Protein AF-A0A428NJL2-F1 (afdb_monomer)

Structure (mmCIF, N/CA/C/O backbone):
data_AF-A0A428NJL2-F1
#
_entry.id   AF-A0A428NJL2-F1
#
loop_
_atom_site.group_PDB
_atom_site.id
_atom_site.type_symbol
_atom_site.label_atom_id
_atom_site.label_alt_id
_atom_site.label_comp_id
_atom_site.label_asym_id
_atom_site.label_entity_id
_atom_site.label_seq_id
_atom_site.pdbx_PDB_ins_code
_atom_site.Cartn_x
_atom_site.Cartn_y
_atom_site.Cartn_z
_atom_site.occupancy
_atom_site.B_iso_or_equiv
_atom_site.auth_seq_id
_atom_site.auth_comp_id
_atom_site.auth_asym_id
_atom_site.auth_atom_id
_atom_site.pdbx_PDB_model_num
ATOM 1 N N . MET A 1 1 ? 17.574 -10.841 7.350 1.00 35.53 1 MET A N 1
ATOM 2 C CA . MET A 1 1 ? 17.319 -9.600 6.584 1.00 35.53 1 MET A CA 1
ATOM 3 C C . MET A 1 1 ? 18.581 -9.059 5.902 1.00 35.53 1 MET A C 1
ATOM 5 O O . MET A 1 1 ? 18.508 -8.796 4.718 1.00 35.53 1 MET A O 1
ATOM 9 N N . ILE A 1 2 ? 19.752 -9.018 6.557 1.00 31.28 2 ILE A N 1
ATOM 10 C CA . ILE A 1 2 ? 21.028 -8.518 5.976 1.00 31.28 2 ILE A CA 1
ATOM 11 C C . ILE A 1 2 ? 21.528 -9.325 4.750 1.00 31.28 2 ILE A C 1
ATOM 13 O O . ILE A 1 2 ? 22.137 -8.767 3.842 1.00 31.28 2 ILE A O 1
ATOM 17 N N . ILE A 1 3 ? 21.228 -10.628 4.670 1.00 36.00 3 ILE A N 1
ATOM 18 C CA . ILE A 1 3 ? 21.695 -11.510 3.578 1.00 36.00 3 ILE A CA 1
ATOM 19 C C . ILE A 1 3 ? 20.997 -11.204 2.241 1.00 36.00 3 ILE A C 1
ATOM 21 O O . ILE A 1 3 ? 21.637 -11.264 1.193 1.00 36.00 3 ILE A O 1
ATOM 25 N N . LEU A 1 4 ? 19.725 -10.787 2.281 1.00 35.62 4 LEU A N 1
ATOM 26 C CA . LEU A 1 4 ? 18.979 -10.323 1.105 1.00 35.62 4 LEU A CA 1
ATOM 27 C C . LEU A 1 4 ? 19.543 -9.013 0.536 1.00 35.62 4 LEU A C 1
ATOM 29 O O . LEU A 1 4 ? 19.168 -8.641 -0.563 1.00 35.62 4 LEU A O 1
ATOM 33 N N . CYS A 1 5 ? 20.452 -8.336 1.241 1.00 45.34 5 CYS A N 1
ATOM 34 C CA . CYS A 1 5 ? 20.877 -6.979 0.916 1.00 45.34 5 CYS A CA 1
ATOM 35 C C . CYS A 1 5 ? 22.281 -6.870 0.299 1.00 45.34 5 CYS A C 1
ATOM 37 O O . CYS A 1 5 ? 22.762 -5.763 0.062 1.00 45.34 5 CYS A O 1
ATOM 39 N N . SER A 1 6 ? 22.972 -7.986 0.039 1.00 45.91 6 SER A N 1
ATOM 40 C CA . SER A 1 6 ? 24.264 -7.925 -0.656 1.00 45.91 6 SER A CA 1
ATOM 41 C C . SER A 1 6 ? 24.047 -7.906 -2.178 1.00 45.91 6 SER A C 1
ATOM 43 O O . SER A 1 6 ? 23.323 -8.763 -2.689 1.00 45.91 6 SER A O 1
ATOM 45 N N . PRO A 1 7 ? 24.682 -6.992 -2.942 1.00 49.91 7 PRO A N 1
ATOM 46 C CA . PRO A 1 7 ? 24.566 -6.940 -4.402 1.00 49.91 7 PRO A CA 1
ATOM 47 C C . PRO A 1 7 ? 24.741 -8.289 -5.130 1.00 49.91 7 PRO A C 1
ATOM 49 O O . PRO A 1 7 ? 23.983 -8.545 -6.065 1.00 49.91 7 PRO A O 1
ATOM 52 N N . PRO A 1 8 ? 25.666 -9.195 -4.737 1.00 50.03 8 PRO A N 1
ATOM 53 C CA . PRO A 1 8 ? 25.767 -10.512 -5.371 1.00 50.03 8 PRO A CA 1
ATOM 54 C C . PRO A 1 8 ? 24.600 -11.451 -5.031 1.00 50.03 8 PRO A C 1
ATOM 56 O O . PRO A 1 8 ? 24.188 -12.225 -5.896 1.00 50.03 8 PRO A O 1
ATOM 59 N N . VAL A 1 9 ? 24.039 -11.386 -3.819 1.00 52.91 9 VAL A N 1
ATOM 60 C CA . VAL A 1 9 ? 22.852 -12.176 -3.445 1.00 52.91 9 VAL A CA 1
ATOM 61 C C . VAL A 1 9 ? 21.606 -11.611 -4.118 1.00 52.91 9 VAL A C 1
ATOM 63 O O . VAL A 1 9 ? 20.852 -12.378 -4.708 1.00 52.91 9 VAL A O 1
ATOM 66 N N . LEU A 1 10 ? 21.446 -10.285 -4.143 1.00 52.47 10 LEU A N 1
ATOM 67 C CA . LEU A 1 10 ? 20.380 -9.598 -4.872 1.00 52.47 10 LEU A CA 1
ATOM 68 C C . LEU A 1 10 ? 20.432 -9.960 -6.359 1.00 52.47 10 LEU A C 1
ATOM 70 O O . LEU A 1 10 ? 19.423 -10.349 -6.935 1.00 52.47 10 LEU A O 1
ATOM 74 N N . ARG A 1 11 ? 21.621 -9.946 -6.974 1.00 54.16 11 ARG A N 1
ATOM 75 C CA . ARG A 1 11 ? 21.823 -10.365 -8.367 1.00 54.16 11 ARG A CA 1
ATOM 76 C C . ARG A 1 11 ? 21.457 -11.832 -8.590 1.00 54.16 11 ARG A C 1
ATOM 78 O O . ARG A 1 11 ? 20.914 -12.150 -9.640 1.00 54.16 11 ARG A O 1
ATOM 85 N N . ARG A 1 12 ? 21.752 -12.730 -7.646 1.00 59.25 12 ARG A N 1
ATOM 86 C CA . ARG A 1 12 ? 21.392 -14.154 -7.765 1.00 59.25 12 ARG A CA 1
ATOM 87 C C . ARG A 1 12 ? 19.890 -14.382 -7.612 1.00 59.25 12 ARG A C 1
ATOM 89 O O . ARG A 1 12 ? 19.314 -15.061 -8.449 1.00 59.25 12 ARG A O 1
ATOM 96 N N . ILE A 1 13 ? 19.268 -13.781 -6.599 1.00 56.84 13 ILE A N 1
ATOM 97 C CA . ILE A 1 13 ? 17.830 -13.914 -6.314 1.00 56.84 13 ILE A CA 1
ATOM 98 C C . ILE A 1 13 ? 16.996 -13.265 -7.414 1.00 56.84 13 ILE A C 1
ATOM 100 O O . ILE A 1 13 ? 15.984 -13.807 -7.835 1.00 56.84 13 ILE A O 1
ATOM 104 N N . THR A 1 14 ? 17.448 -12.120 -7.914 1.00 52.47 14 THR A N 1
ATOM 105 C CA . THR A 1 14 ? 16.764 -11.399 -8.985 1.00 52.47 14 THR A CA 1
ATOM 106 C C . THR A 1 14 ? 17.244 -11.827 -10.379 1.00 52.47 14 THR A C 1
ATOM 108 O O . THR A 1 14 ? 16.883 -11.212 -11.370 1.00 52.47 14 THR A O 1
ATOM 111 N N . CYS A 1 15 ? 18.094 -12.851 -10.517 1.00 54.00 15 CYS A N 1
ATOM 112 C CA . CYS A 1 15 ? 18.654 -13.271 -11.814 1.00 54.00 15 CYS A CA 1
ATOM 113 C C . CYS A 1 15 ? 19.280 -12.119 -12.641 1.00 54.00 15 CYS A C 1
ATOM 115 O O . CYS A 1 15 ? 19.225 -12.107 -13.869 1.00 54.00 15 CYS A O 1
ATOM 117 N N . GLY A 1 16 ? 19.874 -11.121 -11.983 1.00 51.75 16 GLY A N 1
ATOM 118 C CA . GLY A 1 16 ? 20.458 -9.941 -12.625 1.00 51.75 16 GLY A CA 1
ATOM 119 C C . GLY A 1 16 ? 19.526 -8.735 -12.776 1.00 51.75 16 GLY A C 1
ATOM 120 O O . GLY A 1 16 ? 19.959 -7.726 -13.338 1.00 51.75 16 GLY A O 1
ATOM 121 N N . LEU A 1 17 ? 18.288 -8.793 -12.266 1.00 52.50 17 LEU A N 1
ATOM 122 C CA . LEU A 1 17 ? 17.320 -7.682 -12.274 1.00 52.50 17 LEU A CA 1
ATOM 123 C C . LEU A 1 17 ? 17.828 -6.460 -11.502 1.00 52.50 17 LEU A C 1
ATOM 125 O O . LEU A 1 17 ? 17.738 -5.345 -11.994 1.00 52.50 17 LEU A O 1
ATOM 129 N N . MET A 1 18 ? 18.388 -6.655 -10.311 1.00 48.00 18 MET A N 1
ATOM 130 C CA . MET A 1 18 ? 18.906 -5.579 -9.467 1.00 48.00 18 MET A CA 1
ATOM 131 C C . MET A 1 18 ? 20.399 -5.822 -9.258 1.00 48.00 18 MET A C 1
ATOM 133 O O . MET A 1 18 ? 20.798 -6.723 -8.523 1.00 48.00 18 MET A O 1
ATOM 137 N N . GLY A 1 19 ? 21.231 -5.067 -9.980 1.00 44.84 19 GLY A N 1
ATOM 138 C CA . GLY A 1 19 ? 22.689 -5.239 -9.971 1.00 44.84 19 GLY A CA 1
ATOM 139 C C . GLY A 1 19 ? 23.309 -5.403 -11.358 1.00 44.84 19 GLY A C 1
ATOM 140 O O . GLY A 1 19 ? 24.139 -6.291 -11.567 1.00 44.84 19 GLY A O 1
ATOM 141 N N . THR A 1 20 ? 22.937 -4.550 -12.318 1.00 47.59 20 THR A N 1
ATOM 142 C CA . THR A 1 20 ? 23.744 -4.367 -13.529 1.00 47.59 20 THR A CA 1
ATOM 143 C C . THR A 1 20 ? 25.137 -3.906 -13.111 1.00 47.59 20 THR A C 1
ATOM 145 O O . THR A 1 20 ? 25.310 -2.897 -12.424 1.00 47.59 20 THR A O 1
ATOM 148 N N . THR A 1 21 ? 26.151 -4.653 -13.543 1.00 44.62 21 THR A N 1
ATOM 149 C CA . THR A 1 21 ? 27.568 -4.434 -13.223 1.00 44.62 21 THR A CA 1
ATOM 150 C C . THR A 1 21 ? 28.080 -3.047 -13.605 1.00 44.62 21 THR A C 1
ATOM 152 O O . THR A 1 21 ? 29.130 -2.665 -13.116 1.00 44.62 21 THR A O 1
ATOM 155 N N . ASN A 1 22 ? 27.355 -2.276 -14.420 1.00 42.25 22 ASN A N 1
ATOM 156 C CA . ASN A 1 22 ? 27.735 -0.913 -14.796 1.00 42.25 22 ASN A CA 1
ATOM 157 C C . ASN A 1 22 ? 27.235 0.160 -13.808 1.00 42.25 22 ASN A C 1
ATOM 159 O O . ASN A 1 22 ? 27.945 1.137 -13.606 1.00 42.25 22 ASN A O 1
ATOM 163 N N . MET A 1 23 ? 26.093 -0.031 -13.129 1.00 39.31 23 MET A N 1
ATOM 164 C CA . MET A 1 23 ? 25.623 0.901 -12.085 1.00 39.31 23 MET A CA 1
ATOM 165 C C . MET A 1 23 ? 26.399 0.713 -10.775 1.00 39.31 23 MET A C 1
ATOM 167 O O . MET A 1 23 ? 26.876 1.677 -10.182 1.00 39.31 23 MET A O 1
ATOM 171 N N . ALA A 1 24 ? 26.630 -0.540 -10.365 1.00 43.62 24 ALA A N 1
ATOM 172 C CA . ALA A 1 24 ? 27.405 -0.843 -9.158 1.00 43.62 24 ALA A CA 1
ATOM 173 C C . ALA A 1 24 ? 28.888 -0.434 -9.268 1.00 43.62 24 ALA A C 1
ATOM 175 O O . ALA A 1 24 ? 29.533 -0.181 -8.254 1.00 43.62 24 ALA A O 1
ATOM 176 N N . LYS A 1 25 ? 29.428 -0.371 -10.494 1.00 42.12 25 LYS A N 1
ATOM 177 C CA . LYS A 1 25 ? 30.846 -0.091 -10.766 1.00 42.12 25 LYS A CA 1
ATOM 178 C C . LYS A 1 25 ? 31.144 1.394 -11.006 1.00 42.12 25 LYS A C 1
ATOM 180 O O . LYS A 1 25 ? 32.308 1.764 -10.934 1.00 42.12 25 LYS A O 1
ATOM 185 N N . LYS A 1 26 ? 30.130 2.233 -11.271 1.00 43.94 26 LYS A N 1
ATOM 186 C CA . LYS A 1 26 ? 30.307 3.664 -11.585 1.00 43.94 26 LYS A CA 1
ATOM 187 C C . LYS A 1 26 ? 29.845 4.613 -10.468 1.00 43.94 26 LYS A C 1
ATOM 189 O O . LYS A 1 26 ? 30.408 5.692 -10.359 1.00 43.94 26 LYS A O 1
ATOM 194 N N . GLU A 1 27 ? 28.885 4.216 -9.622 1.00 46.88 27 GLU A N 1
ATOM 195 C CA . GLU A 1 27 ? 28.290 5.120 -8.608 1.00 46.88 27 GLU A CA 1
ATOM 196 C C . GLU A 1 27 ? 28.132 4.507 -7.200 1.00 46.88 27 GLU A C 1
ATOM 198 O O . GLU A 1 27 ? 27.563 5.130 -6.305 1.00 46.88 27 GLU A O 1
ATOM 203 N N . GLY A 1 28 ? 28.680 3.307 -6.969 1.00 49.16 28 GLY A N 1
ATOM 204 C CA . GLY A 1 28 ? 28.624 2.622 -5.675 1.00 49.16 28 GLY A CA 1
ATOM 205 C C . GLY A 1 28 ? 27.226 2.084 -5.349 1.00 49.16 28 GLY A C 1
ATOM 206 O O . GLY A 1 28 ? 26.202 2.622 -5.759 1.00 49.16 28 GLY A O 1
ATOM 207 N N . GLY A 1 29 ? 27.147 0.995 -4.581 1.00 54.50 29 GLY A N 1
ATOM 208 C CA . GLY A 1 29 ? 25.866 0.373 -4.199 1.00 54.50 29 GLY A CA 1
ATOM 209 C C . GLY A 1 29 ? 24.868 1.313 -3.500 1.00 54.50 29 GLY A C 1
ATOM 210 O O . GLY A 1 29 ? 23.701 0.957 -3.368 1.00 54.50 29 GLY A O 1
ATOM 211 N N . TRP A 1 30 ? 25.303 2.510 -3.096 1.00 60.00 30 TRP A N 1
ATOM 212 C CA . TRP A 1 30 ? 24.517 3.573 -2.473 1.00 60.00 30 TRP A CA 1
ATOM 213 C C . TRP A 1 30 ? 23.231 3.930 -3.228 1.00 60.00 30 TRP A C 1
ATOM 215 O O . TRP A 1 30 ? 22.179 4.000 -2.603 1.00 60.00 30 TRP A O 1
ATOM 225 N N . LYS A 1 31 ? 23.260 4.074 -4.562 1.00 60.12 31 LYS A N 1
ATOM 226 C CA . LYS A 1 31 ? 22.040 4.406 -5.327 1.00 60.12 31 LYS A CA 1
ATOM 227 C C . LYS A 1 31 ? 20.960 3.323 -5.243 1.00 60.12 31 LYS A C 1
ATOM 229 O O . LYS A 1 31 ? 19.780 3.645 -5.170 1.00 60.12 31 LYS A O 1
ATOM 234 N N . ILE A 1 32 ? 21.356 2.048 -5.183 1.00 62.88 32 ILE A N 1
ATOM 235 C CA . ILE A 1 32 ? 20.411 0.933 -5.005 1.00 62.88 32 ILE A CA 1
ATOM 236 C C . ILE A 1 32 ? 19.792 0.989 -3.605 1.00 62.88 32 ILE A C 1
ATOM 238 O O . ILE A 1 32 ? 18.605 0.729 -3.456 1.00 62.88 32 ILE A O 1
ATOM 242 N N . TRP A 1 33 ? 20.575 1.342 -2.584 1.00 65.31 33 TRP A N 1
ATOM 243 C CA . TRP A 1 33 ? 20.080 1.481 -1.215 1.00 65.31 33 TRP A CA 1
ATOM 244 C C . TRP A 1 33 ? 19.111 2.656 -1.064 1.00 65.31 33 TRP A C 1
ATOM 246 O O . TRP A 1 33 ? 18.012 2.477 -0.541 1.00 65.31 33 TRP A O 1
ATOM 256 N N . VAL A 1 34 ? 19.481 3.836 -1.565 1.00 69.31 34 VAL A N 1
ATOM 257 C CA . VAL A 1 34 ? 18.642 5.041 -1.477 1.00 69.31 34 VAL A CA 1
ATOM 258 C C . VAL A 1 34 ? 17.337 4.871 -2.259 1.00 69.31 34 VAL A C 1
ATOM 260 O O . VAL A 1 34 ? 16.288 5.241 -1.741 1.00 69.31 34 VAL A O 1
ATOM 263 N N . GLY A 1 35 ? 17.374 4.230 -3.434 1.00 73.81 35 GLY A N 1
ATOM 264 C CA . GLY A 1 35 ? 16.228 4.139 -4.349 1.00 73.81 35 GLY A CA 1
ATOM 265 C C . GLY A 1 35 ? 15.004 3.362 -3.845 1.00 73.81 35 GLY A C 1
ATOM 266 O O . GLY A 1 35 ? 13.939 3.477 -4.442 1.00 73.81 35 GLY A O 1
ATOM 267 N N . TRP A 1 36 ? 15.108 2.584 -2.761 1.00 80.38 36 TRP A N 1
ATOM 268 C CA . TRP A 1 36 ? 13.933 1.942 -2.142 1.00 80.38 36 TRP A CA 1
ATOM 269 C C . TRP A 1 36 ? 13.869 2.103 -0.621 1.00 80.38 36 TRP A C 1
ATOM 271 O O . TRP A 1 36 ? 12.768 2.190 -0.078 1.00 80.38 36 TRP A O 1
ATOM 281 N N . MET A 1 37 ? 15.005 2.186 0.089 1.00 85.38 37 MET A N 1
ATOM 282 C CA . MET A 1 37 ? 14.977 2.333 1.550 1.00 85.38 37 MET A CA 1
ATOM 283 C C . MET A 1 37 ? 14.481 3.703 1.988 1.00 85.38 37 MET A C 1
ATOM 285 O O . MET A 1 37 ? 13.756 3.791 2.976 1.00 85.38 37 MET A O 1
ATOM 289 N N . PHE A 1 38 ? 14.877 4.768 1.288 1.00 85.31 38 PHE A N 1
ATOM 290 C CA . PHE A 1 38 ? 14.447 6.111 1.654 1.00 85.31 38 PHE A CA 1
ATOM 291 C C . PHE A 1 38 ? 12.942 6.306 1.392 1.00 85.31 38 PHE A C 1
ATOM 293 O O . PHE A 1 38 ? 12.237 6.664 2.337 1.00 85.31 38 PHE A O 1
ATOM 300 N N . PRO A 1 39 ? 12.396 5.949 0.210 1.00 85.38 39 PRO A N 1
ATOM 301 C CA . PRO A 1 39 ? 10.950 5.935 -0.013 1.00 85.38 39 PRO A CA 1
ATOM 302 C C . PRO A 1 39 ? 10.182 5.092 1.012 1.00 85.38 39 PRO A C 1
ATOM 304 O O . PRO A 1 39 ? 9.131 5.524 1.486 1.00 85.38 39 PRO A O 1
ATOM 307 N N . LEU A 1 40 ? 10.708 3.916 1.381 1.00 89.00 40 LEU A N 1
ATOM 308 C CA . LEU A 1 40 ? 10.142 3.049 2.418 1.00 89.00 40 LEU A CA 1
ATOM 309 C C . LEU A 1 40 ? 10.113 3.740 3.788 1.00 89.00 40 LEU A C 1
ATOM 311 O O . LEU A 1 40 ? 9.092 3.714 4.472 1.00 89.00 40 LEU A O 1
ATOM 315 N N . PHE A 1 41 ? 11.225 4.358 4.187 1.00 91.00 41 PHE A N 1
ATOM 316 C CA . PHE A 1 41 ? 11.340 5.069 5.457 1.00 91.00 41 PHE A CA 1
ATOM 317 C C . PHE A 1 41 ? 10.343 6.228 5.548 1.00 91.00 41 PHE A C 1
ATOM 319 O O . PHE A 1 41 ? 9.662 6.362 6.563 1.00 91.00 41 PHE A O 1
ATOM 326 N N . VAL A 1 42 ? 10.209 7.016 4.478 1.00 91.69 42 VAL A N 1
ATOM 327 C CA . VAL A 1 42 ? 9.245 8.122 4.400 1.00 91.69 42 VAL A CA 1
ATOM 328 C C . VAL A 1 42 ? 7.814 7.605 4.609 1.00 91.69 42 VAL A C 1
ATOM 330 O O . VAL A 1 42 ? 7.089 8.142 5.440 1.00 91.69 42 VAL A O 1
ATOM 333 N N . GLU A 1 43 ? 7.407 6.514 3.957 1.00 91.44 43 GLU A N 1
ATOM 334 C CA . GLU A 1 43 ? 6.058 5.947 4.151 1.00 91.44 43 GLU A CA 1
ATOM 335 C C . GLU A 1 43 ? 5.822 5.437 5.578 1.00 91.44 43 GLU A C 1
ATOM 337 O O . GLU A 1 43 ? 4.769 5.677 6.174 1.00 91.44 43 GLU A O 1
ATOM 342 N N . LEU A 1 44 ? 6.812 4.751 6.158 1.00 91.88 44 LEU A N 1
ATOM 343 C CA . LEU A 1 44 ? 6.736 4.292 7.545 1.00 91.88 44 LEU A CA 1
ATOM 344 C C . LEU A 1 44 ? 6.612 5.474 8.512 1.00 91.88 44 LEU A C 1
ATOM 346 O O . LEU A 1 44 ? 5.823 5.404 9.454 1.00 91.88 44 LEU A O 1
ATOM 350 N N . LEU A 1 45 ? 7.330 6.569 8.257 1.00 94.00 45 LEU A N 1
ATOM 351 C CA . LEU A 1 45 ? 7.253 7.785 9.058 1.00 94.00 45 LEU A CA 1
ATOM 352 C C . LEU A 1 45 ? 5.873 8.449 8.952 1.00 94.00 45 LEU A C 1
ATOM 354 O O . LEU A 1 45 ? 5.300 8.816 9.976 1.00 94.00 45 LEU A O 1
ATOM 358 N N . GLY A 1 46 ? 5.286 8.512 7.754 1.00 92.94 46 GLY A N 1
ATOM 359 C CA . GLY A 1 46 ? 3.910 8.983 7.566 1.00 92.94 46 GLY A CA 1
ATOM 360 C C . GLY A 1 46 ? 2.881 8.134 8.327 1.00 92.94 46 GLY A C 1
ATOM 361 O O . GLY A 1 46 ? 1.942 8.669 8.920 1.00 92.94 46 GLY A O 1
ATOM 362 N N . ASN A 1 47 ? 3.071 6.810 8.381 1.00 92.44 47 ASN A N 1
ATOM 363 C CA . ASN A 1 47 ? 2.241 5.917 9.200 1.00 92.44 47 ASN A CA 1
ATOM 364 C C . ASN A 1 47 ? 2.421 6.177 10.702 1.00 92.44 47 ASN A C 1
ATOM 366 O O . ASN A 1 47 ? 1.431 6.208 11.431 1.00 92.44 47 ASN A O 1
ATOM 370 N N . ILE A 1 48 ? 3.656 6.388 11.166 1.00 94.31 48 ILE A N 1
ATOM 371 C CA . ILE A 1 48 ? 3.959 6.709 12.569 1.00 94.31 48 ILE A CA 1
ATOM 372 C C . ILE A 1 48 ? 3.291 8.021 12.982 1.00 94.31 48 ILE A C 1
ATOM 374 O O . ILE A 1 48 ? 2.648 8.062 14.028 1.00 94.31 48 ILE A O 1
ATOM 378 N N . ILE A 1 49 ? 3.393 9.068 12.160 1.00 95.19 49 ILE A N 1
ATOM 379 C CA . ILE A 1 49 ? 2.795 10.377 12.452 1.00 95.19 49 ILE A CA 1
ATOM 380 C C . ILE A 1 49 ? 1.273 10.267 12.531 1.00 95.19 49 ILE A C 1
ATOM 382 O O . ILE A 1 49 ? 0.688 10.720 13.510 1.00 95.19 49 ILE A O 1
ATOM 386 N N . ASN A 1 50 ? 0.626 9.599 11.571 1.00 94.12 50 ASN A N 1
ATOM 387 C CA . ASN A 1 50 ? -0.825 9.401 11.634 1.00 94.12 50 ASN A CA 1
ATOM 388 C C . ASN A 1 50 ? -1.253 8.576 12.845 1.00 94.12 50 ASN A C 1
ATOM 390 O O . ASN A 1 50 ? -2.244 8.902 13.490 1.00 94.12 50 ASN A O 1
ATOM 394 N N . THR A 1 51 ? -0.473 7.555 13.198 1.00 92.88 51 THR A N 1
ATOM 395 C CA . THR A 1 51 ? -0.708 6.781 14.420 1.00 92.88 51 THR A CA 1
ATOM 396 C C . THR A 1 51 ? -0.636 7.676 15.653 1.00 92.88 51 THR A C 1
ATOM 398 O O . THR A 1 51 ? -1.522 7.611 16.499 1.00 92.88 51 THR A O 1
ATOM 401 N N . ALA A 1 52 ? 0.390 8.529 15.736 1.00 94.12 52 ALA A N 1
ATOM 402 C CA . ALA A 1 52 ? 0.586 9.462 16.837 1.00 94.12 52 ALA A CA 1
ATOM 403 C C . ALA A 1 52 ? -0.549 10.490 16.939 1.00 94.12 52 ALA A C 1
ATOM 405 O O . ALA A 1 52 ? -0.991 10.776 18.045 1.00 94.12 52 ALA A O 1
ATOM 406 N N . ILE A 1 53 ? -1.051 11.012 15.816 1.00 94.44 53 ILE A N 1
ATOM 407 C CA . ILE A 1 53 ? -2.212 11.917 15.806 1.00 94.44 53 ILE A CA 1
ATOM 408 C C . ILE A 1 53 ? -3.417 11.231 16.459 1.00 94.44 53 ILE A C 1
ATOM 410 O O . ILE A 1 53 ? -4.052 11.808 17.336 1.00 94.44 53 ILE A O 1
ATOM 414 N N . ILE A 1 54 ? -3.693 9.978 16.092 1.00 92.19 54 ILE A N 1
ATOM 415 C CA . ILE A 1 54 ? -4.876 9.260 16.574 1.00 92.19 54 ILE A CA 1
ATOM 416 C C . ILE A 1 54 ? -4.792 8.955 18.063 1.00 92.19 54 ILE A C 1
ATOM 418 O O . ILE A 1 54 ? -5.726 9.264 18.788 1.00 92.19 54 ILE A O 1
ATOM 422 N N . ILE A 1 55 ? -3.687 8.375 18.536 1.00 92.75 55 ILE A N 1
ATOM 423 C CA . ILE A 1 55 ? -3.582 7.980 19.951 1.00 92.75 55 ILE A CA 1
ATOM 424 C C . ILE A 1 55 ? -3.557 9.177 20.913 1.00 92.75 55 ILE A C 1
ATOM 426 O O . ILE A 1 55 ? -3.779 8.993 22.103 1.00 92.75 55 ILE A O 1
ATOM 430 N N . ASN A 1 56 ? -3.262 10.381 20.412 1.00 93.31 56 ASN A N 1
ATOM 431 C CA . ASN A 1 56 ? -3.287 11.624 21.185 1.00 93.31 56 ASN A CA 1
ATOM 432 C C . ASN A 1 56 ? -4.595 12.412 21.003 1.00 93.31 56 ASN A C 1
ATOM 434 O O . ASN A 1 56 ? -4.727 13.494 21.567 1.00 93.31 56 ASN A O 1
ATOM 438 N N . SER A 1 57 ? -5.531 11.916 20.191 1.00 93.00 57 SER A N 1
ATOM 439 C CA . SER A 1 57 ? -6.842 12.541 20.014 1.00 93.00 57 SER A CA 1
ATOM 440 C C . SER A 1 57 ? -7.792 12.131 21.138 1.00 93.00 57 SER A C 1
ATOM 442 O O . SER A 1 57 ? -7.774 10.976 21.573 1.00 93.00 57 SER A O 1
ATOM 444 N N . GLU A 1 58 ? -8.652 13.059 21.563 1.00 90.44 58 GLU A N 1
ATOM 445 C CA . GLU A 1 58 ? -9.618 12.822 22.642 1.00 90.44 58 GLU A CA 1
ATOM 446 C C . GLU A 1 58 ? -10.521 11.616 22.342 1.00 90.44 58 GLU A C 1
ATOM 448 O O . GLU A 1 58 ? -11.153 11.532 21.285 1.00 90.44 58 GLU A O 1
ATOM 453 N N . GLY A 1 59 ? -10.577 10.665 23.277 1.00 87.25 59 GLY A N 1
ATOM 454 C CA . GLY A 1 59 ? -11.384 9.446 23.173 1.00 87.25 59 GLY A CA 1
ATOM 455 C C . GLY A 1 59 ? -10.692 8.262 22.486 1.00 87.25 59 GLY A C 1
ATOM 456 O O . GLY A 1 59 ? -11.270 7.174 22.436 1.00 87.25 59 GLY A O 1
ATOM 457 N N . TYR A 1 60 ? -9.461 8.430 21.991 1.00 87.44 60 TYR A N 1
ATOM 458 C CA . TYR A 1 60 ? -8.676 7.402 21.287 1.00 87.44 60 TYR A CA 1
ATOM 459 C C . TYR A 1 60 ? -7.426 6.945 22.068 1.00 87.44 60 TYR A C 1
ATOM 461 O O . TYR A 1 60 ? -6.676 6.088 21.599 1.00 87.44 60 TYR A O 1
ATOM 469 N N . GLU A 1 61 ? -7.216 7.442 23.288 1.00 87.75 61 GLU A N 1
ATOM 470 C CA . GLU A 1 61 ? -6.002 7.239 24.098 1.00 87.75 61 GLU A CA 1
ATOM 471 C C . GLU A 1 61 ? -5.830 5.791 24.577 1.00 87.75 61 GLU A C 1
ATOM 473 O O . GLU A 1 61 ? -4.725 5.326 24.861 1.00 87.75 61 GLU A O 1
ATOM 478 N N . HIS A 1 62 ? -6.935 5.051 24.653 1.00 87.19 62 HIS A N 1
ATOM 479 C CA . HIS A 1 62 ? -6.963 3.644 25.049 1.00 87.19 62 HIS A CA 1
ATOM 480 C C . HIS A 1 62 ? -6.457 2.700 23.944 1.00 87.19 62 HIS A C 1
ATOM 482 O O . HIS A 1 62 ? -6.223 1.512 24.192 1.00 87.19 62 HIS A O 1
ATOM 488 N N . LEU A 1 63 ? -6.296 3.196 22.714 1.00 86.81 63 LEU A N 1
ATOM 489 C CA . LEU A 1 63 ? -5.864 2.385 21.589 1.00 86.81 63 LEU A CA 1
ATOM 490 C C . LEU A 1 63 ? -4.360 2.141 21.628 1.00 86.81 63 LEU A C 1
ATOM 492 O O . LEU A 1 63 ? -3.534 3.048 21.707 1.00 86.81 63 LEU A O 1
ATOM 496 N N . ALA A 1 64 ? -3.977 0.876 21.477 1.00 88.00 64 ALA A N 1
ATOM 497 C CA . ALA A 1 64 ? -2.571 0.531 21.384 1.00 88.00 64 ALA A CA 1
ATOM 498 C C . ALA A 1 64 ? -1.970 1.069 20.074 1.00 88.00 64 ALA A C 1
ATOM 500 O O . ALA A 1 64 ? -2.405 0.688 18.984 1.00 88.00 64 ALA A O 1
ATOM 501 N N . PHE A 1 65 ? -0.883 1.842 20.181 1.00 89.12 65 PHE A N 1
ATOM 502 C CA . PHE A 1 65 ? -0.118 2.378 19.043 1.00 89.12 65 PHE A CA 1
ATOM 503 C C . PHE A 1 65 ? 0.129 1.335 17.944 1.00 89.12 65 PHE A C 1
ATOM 505 O O . PHE A 1 65 ? -0.055 1.598 16.763 1.00 89.12 65 PHE A O 1
ATOM 512 N N . ARG A 1 66 ? 0.496 0.109 18.335 1.00 85.19 66 ARG A N 1
ATOM 513 C CA . ARG A 1 66 ? 0.799 -1.006 17.417 1.00 85.19 66 ARG A CA 1
ATOM 514 C C . ARG A 1 66 ? -0.390 -1.369 16.520 1.00 85.19 66 ARG A C 1
ATOM 516 O O . ARG A 1 66 ? -0.190 -1.691 15.354 1.00 85.19 66 ARG A O 1
ATOM 523 N N . ILE A 1 67 ? -1.605 -1.332 17.067 1.00 82.69 67 ILE A N 1
ATOM 524 C CA . ILE A 1 67 ? -2.842 -1.686 16.358 1.00 82.69 67 ILE A CA 1
ATOM 525 C C . ILE A 1 67 ? -3.190 -0.581 15.362 1.00 82.69 67 ILE A C 1
ATOM 527 O O . ILE A 1 67 ? -3.457 -0.858 14.196 1.00 82.69 67 ILE A O 1
ATOM 531 N N . VAL A 1 68 ? -3.105 0.676 15.794 1.00 87.00 68 VAL A N 1
ATOM 532 C CA . VAL A 1 68 ? -3.377 1.824 14.925 1.00 87.00 68 VAL A CA 1
ATOM 533 C C . VAL A 1 68 ? -2.325 1.927 13.814 1.00 87.00 68 VAL A C 1
ATOM 535 O O . VAL A 1 68 ? -2.672 2.061 12.645 1.00 87.00 68 VAL A O 1
ATOM 538 N N . PHE A 1 69 ? -1.044 1.736 14.129 1.00 88.69 69 PHE A N 1
ATOM 539 C CA . PHE A 1 69 ? 0.024 1.685 13.130 1.00 88.69 69 PHE A CA 1
ATOM 540 C C . PHE A 1 69 ? -0.201 0.578 12.098 1.00 88.69 69 PHE A C 1
ATOM 542 O O . PHE A 1 69 ? -0.057 0.802 10.896 1.00 88.69 69 PHE A O 1
ATOM 549 N N . THR A 1 70 ? -0.605 -0.606 12.561 1.00 81.12 70 THR A N 1
ATOM 550 C CA . THR A 1 70 ? -0.964 -1.739 11.700 1.00 81.12 70 THR A CA 1
ATOM 551 C C . THR A 1 70 ? -2.073 -1.366 10.732 1.00 81.12 7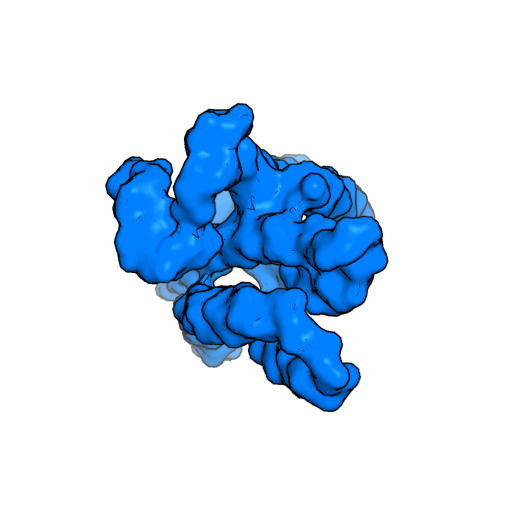0 THR A C 1
ATOM 553 O O . THR A 1 70 ? -1.924 -1.566 9.525 1.00 81.12 70 THR A O 1
ATOM 556 N N . LEU A 1 71 ? -3.158 -0.788 11.247 1.00 84.75 71 LEU A N 1
ATOM 557 C CA . LEU A 1 71 ? -4.269 -0.330 10.432 1.00 84.75 71 LEU A CA 1
ATOM 558 C C . LEU A 1 71 ? -3.763 0.644 9.356 1.00 84.75 71 LEU A C 1
ATOM 560 O O . LEU A 1 71 ? -4.013 0.435 8.173 1.00 84.75 71 LEU A O 1
ATOM 564 N N . TYR A 1 72 ? -2.935 1.622 9.721 1.00 86.00 72 TYR A N 1
ATOM 565 C CA . TYR A 1 72 ? -2.436 2.638 8.788 1.00 86.00 72 TYR A CA 1
ATOM 566 C C . TYR A 1 72 ? -1.387 2.113 7.802 1.00 86.00 72 TYR A C 1
ATOM 568 O O . TYR A 1 72 ? -1.260 2.659 6.705 1.00 86.00 72 TYR A O 1
ATOM 576 N N . SER A 1 73 ? -0.691 1.021 8.125 1.00 84.44 73 SER A N 1
ATOM 577 C CA . SER A 1 73 ? 0.196 0.331 7.179 1.00 84.44 73 SER A CA 1
ATOM 578 C C . SER A 1 73 ? -0.561 -0.329 6.019 1.00 84.44 73 SER A C 1
ATOM 580 O O . SER A 1 73 ? -0.022 -0.428 4.915 1.00 84.44 73 SER A O 1
ATOM 582 N N . SER A 1 74 ? -1.833 -0.692 6.238 1.00 84.12 74 SER A N 1
ATOM 583 C CA . SER A 1 74 ? -2.708 -1.308 5.229 1.00 84.12 74 SER A CA 1
ATOM 584 C C . SER A 1 74 ? -3.315 -0.321 4.231 1.00 84.12 74 SER A C 1
ATOM 586 O O . SER A 1 74 ? -4.149 -0.692 3.409 1.00 84.12 74 SER A O 1
ATOM 588 N N . ARG A 1 75 ? -2.945 0.962 4.307 1.00 85.38 75 ARG A N 1
ATOM 589 C CA . ARG A 1 75 ? -3.538 1.991 3.452 1.00 85.38 75 ARG A CA 1
ATOM 590 C C . ARG A 1 75 ? -3.148 1.806 1.983 1.00 85.38 75 ARG A C 1
ATOM 592 O O . ARG A 1 75 ? -1.960 1.601 1.699 1.00 85.38 75 ARG A O 1
ATOM 599 N N . PRO A 1 76 ? -4.112 1.941 1.053 1.00 82.06 76 PRO A N 1
ATOM 600 C CA . PRO A 1 76 ? -3.842 1.893 -0.377 1.00 82.06 76 PRO A CA 1
ATOM 601 C C . PRO A 1 76 ? -2.946 3.062 -0.796 1.00 82.06 76 PRO A C 1
ATOM 603 O O . PRO A 1 76 ? -3.203 4.209 -0.451 1.00 82.06 76 PRO A O 1
ATOM 606 N N . ARG A 1 77 ? -1.882 2.783 -1.555 1.00 85.06 77 ARG A N 1
ATOM 607 C CA . ARG A 1 77 ? -0.882 3.782 -1.983 1.00 85.06 77 ARG A CA 1
ATOM 608 C C . ARG A 1 77 ? -0.680 3.746 -3.489 1.00 85.06 77 ARG A C 1
ATOM 610 O O . ARG A 1 77 ? 0.055 2.897 -3.961 1.00 85.06 77 ARG A O 1
ATOM 617 N N . ILE A 1 78 ? -1.303 4.642 -4.256 1.00 82.44 78 ILE A N 1
ATOM 618 C CA . ILE A 1 78 ? -1.420 4.570 -5.736 1.00 82.44 78 ILE A CA 1
ATOM 619 C C . ILE A 1 78 ? -0.110 4.724 -6.539 1.00 82.44 78 ILE A C 1
ATOM 621 O O . ILE A 1 78 ? -0.104 4.556 -7.757 1.00 82.44 78 ILE A O 1
ATOM 625 N N . LYS A 1 79 ? 1.005 5.060 -5.882 1.00 83.94 79 LYS A N 1
ATOM 626 C CA . LYS A 1 79 ? 2.263 5.447 -6.542 1.00 83.94 79 LYS A CA 1
ATOM 627 C C . LYS A 1 79 ? 2.866 4.363 -7.438 1.00 83.94 79 LYS A C 1
ATOM 629 O O . LYS A 1 79 ? 3.422 4.686 -8.481 1.00 83.94 79 LYS A O 1
ATOM 634 N N . LEU A 1 80 ? 2.741 3.087 -7.068 1.00 80.12 80 LEU A N 1
ATOM 635 C CA . LEU A 1 80 ? 3.285 1.989 -7.869 1.00 80.12 80 LEU A CA 1
ATOM 636 C C . LEU A 1 80 ? 2.552 1.864 -9.205 1.00 80.12 80 LEU A C 1
ATOM 638 O O . LEU A 1 80 ? 3.187 1.733 -10.252 1.00 80.12 80 LEU A O 1
ATOM 642 N N . TRP A 1 81 ? 1.226 1.997 -9.173 1.00 79.38 81 TRP A N 1
ATOM 643 C CA . TRP A 1 81 ? 0.420 2.042 -10.386 1.00 79.38 81 TRP A CA 1
ATOM 644 C C . TRP A 1 81 ? 0.760 3.271 -11.239 1.00 79.38 81 TRP A C 1
ATOM 646 O O . TRP A 1 81 ? 0.958 3.141 -12.445 1.00 79.38 81 TRP A O 1
ATOM 656 N N . LEU A 1 82 ? 0.937 4.443 -10.618 1.00 81.44 82 LEU A N 1
ATOM 657 C CA . LEU A 1 82 ? 1.334 5.665 -11.322 1.00 81.44 82 LEU A CA 1
ATOM 658 C C . LEU A 1 82 ? 2.685 5.510 -12.041 1.00 81.44 82 LEU A C 1
ATOM 660 O O . LEU A 1 82 ? 2.781 5.814 -13.227 1.00 81.44 82 LEU A O 1
ATOM 664 N N . PHE A 1 83 ? 3.717 4.988 -11.371 1.00 77.94 83 PHE A N 1
ATOM 665 C CA . PHE A 1 83 ? 5.018 4.751 -12.009 1.00 77.94 83 PHE A CA 1
ATOM 666 C C . PHE A 1 83 ? 4.961 3.673 -13.092 1.00 77.94 83 PHE A C 1
ATOM 668 O O . PHE A 1 83 ? 5.668 3.779 -14.094 1.00 77.94 83 PHE A O 1
ATOM 675 N N . SER A 1 84 ? 4.087 2.673 -12.941 1.00 74.38 84 SER A N 1
ATOM 676 C CA . SER A 1 84 ? 3.818 1.701 -14.003 1.00 74.38 84 SER A CA 1
ATOM 677 C C . SER A 1 84 ? 3.260 2.378 -15.260 1.00 74.38 84 SER A C 1
ATOM 679 O O . SER A 1 84 ? 3.654 2.016 -16.367 1.00 74.38 84 SER A O 1
ATOM 681 N N . LEU A 1 85 ? 2.369 3.367 -15.109 1.00 77.25 85 LEU A N 1
ATOM 682 C CA . LEU A 1 85 ? 1.789 4.125 -16.225 1.00 77.25 85 LEU A CA 1
ATOM 683 C C . LEU A 1 85 ? 2.783 5.120 -16.839 1.00 77.25 85 LEU A C 1
ATOM 685 O O . LEU A 1 85 ? 2.855 5.245 -18.057 1.00 77.25 85 LEU A O 1
ATOM 689 N N . LEU A 1 86 ? 3.582 5.810 -16.021 1.00 75.69 86 LEU A N 1
ATOM 690 C CA . LEU A 1 86 ? 4.551 6.810 -16.494 1.00 75.69 86 LEU A CA 1
ATOM 691 C C . LEU A 1 86 ? 5.776 6.194 -17.182 1.00 75.69 86 LEU A C 1
ATOM 693 O O . LEU A 1 86 ? 6.537 6.891 -17.848 1.00 75.69 86 LEU A O 1
ATOM 697 N N . ARG A 1 87 ? 5.960 4.877 -17.082 1.00 68.94 87 ARG A N 1
ATOM 698 C CA . ARG A 1 87 ? 7.112 4.160 -17.634 1.00 68.94 87 ARG A CA 1
ATOM 699 C C . ARG A 1 87 ? 7.297 4.303 -19.150 1.00 68.94 87 ARG A C 1
ATOM 701 O O . ARG A 1 87 ? 8.427 4.193 -19.613 1.00 68.94 87 ARG A O 1
ATOM 708 N N . PHE A 1 88 ? 6.241 4.543 -19.927 1.00 67.56 88 PHE A N 1
ATOM 709 C CA . PHE A 1 88 ? 6.348 4.735 -21.388 1.00 67.56 88 PHE A CA 1
ATOM 710 C C . PHE A 1 88 ? 6.981 6.068 -21.757 1.00 67.56 88 PHE A C 1
ATOM 712 O O . PHE A 1 88 ? 7.357 6.269 -22.912 1.00 67.56 88 PHE A O 1
ATOM 719 N N . TRP A 1 89 ? 7.117 6.968 -20.782 1.00 67.62 89 TRP A N 1
ATOM 720 C CA . TRP A 1 89 ? 7.784 8.231 -20.986 1.00 67.62 89 TRP A CA 1
ATOM 721 C C . TRP A 1 89 ? 9.267 7.997 -21.251 1.00 67.62 89 TRP A C 1
ATOM 723 O O . TRP A 1 89 ? 10.046 7.621 -20.370 1.00 67.62 89 TRP A O 1
ATOM 733 N N . LYS A 1 90 ? 9.644 8.235 -22.503 1.00 67.06 90 LYS A N 1
ATOM 734 C CA . LYS A 1 90 ? 11.013 8.138 -22.977 1.00 67.06 90 LYS A CA 1
ATOM 735 C C . LYS A 1 90 ? 11.603 9.538 -23.062 1.00 67.06 90 LYS A C 1
ATOM 737 O O . LYS A 1 90 ? 11.027 10.409 -23.709 1.00 67.06 90 LYS A O 1
ATOM 742 N N . TYR A 1 91 ? 12.750 9.741 -22.433 1.00 64.19 91 TYR A N 1
ATOM 743 C CA . TYR A 1 91 ? 13.540 10.959 -22.568 1.00 64.19 91 TYR A CA 1
ATOM 744 C C . TYR A 1 91 ? 14.942 10.551 -23.005 1.00 64.19 91 TYR A C 1
ATOM 746 O O . TYR A 1 91 ? 15.532 9.657 -22.410 1.00 64.19 91 TYR A O 1
ATOM 754 N N . ASP A 1 92 ? 15.426 11.14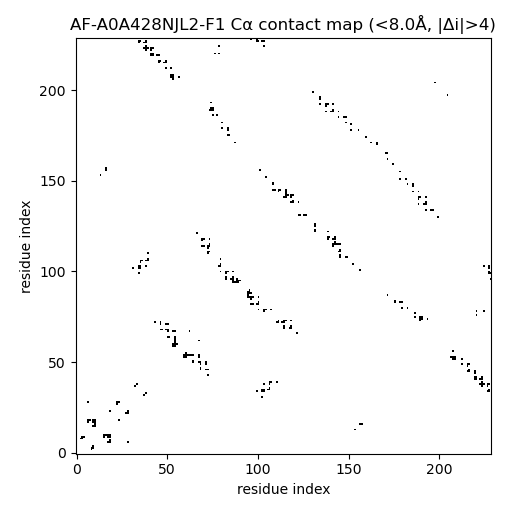7 -24.092 1.00 66.75 92 ASP A N 1
ATOM 755 C CA . ASP A 1 92 ? 16.767 10.899 -24.639 1.00 66.75 92 ASP A CA 1
ATOM 756 C C . ASP A 1 92 ? 17.149 9.412 -24.803 1.00 66.75 92 ASP A C 1
ATOM 758 O O . ASP A 1 92 ? 18.207 8.950 -24.393 1.00 66.75 92 ASP A O 1
ATOM 762 N N . GLY A 1 93 ? 16.252 8.594 -25.363 1.00 63.88 93 GLY A N 1
ATOM 763 C CA . GLY A 1 93 ? 16.567 7.173 -25.558 1.00 63.88 93 GLY A CA 1
ATOM 764 C C . GLY A 1 93 ? 16.295 6.278 -24.343 1.00 63.88 93 GLY A C 1
ATOM 765 O O . GLY A 1 93 ? 16.157 5.066 -24.526 1.00 63.88 93 GLY A O 1
ATOM 766 N N . GLU A 1 94 ? 16.133 6.849 -23.149 1.00 63.22 94 GLU A N 1
ATOM 767 C CA . GLU A 1 94 ? 16.026 6.127 -21.880 1.00 63.22 94 GLU A CA 1
ATOM 768 C C . GLU A 1 94 ? 14.620 6.201 -21.265 1.00 63.22 94 GLU A C 1
ATOM 770 O O . GLU A 1 94 ? 13.857 7.149 -21.463 1.00 63.22 94 GLU A O 1
ATOM 775 N N . TYR A 1 95 ? 14.257 5.159 -20.515 1.00 67.75 95 TYR A N 1
ATOM 776 C CA . TYR A 1 95 ? 13.001 5.103 -19.767 1.00 67.75 95 TYR A CA 1
ATOM 777 C C . TYR A 1 95 ? 13.222 5.681 -18.370 1.00 67.75 95 TYR A C 1
ATOM 779 O O . TYR A 1 95 ? 13.643 4.958 -17.467 1.00 67.75 95 TYR A O 1
ATOM 787 N N . VAL A 1 96 ? 12.921 6.969 -18.205 1.00 67.38 96 VAL A N 1
ATOM 788 C CA . VAL A 1 96 ? 13.244 7.756 -16.998 1.00 67.38 96 VAL A CA 1
ATOM 789 C C . VAL A 1 96 ? 12.680 7.125 -15.723 1.00 67.38 96 VAL A C 1
ATOM 791 O O . VAL A 1 96 ? 13.363 7.044 -14.713 1.00 67.38 96 VAL A O 1
ATOM 794 N N . PHE A 1 97 ? 11.454 6.602 -15.782 1.00 71.19 97 PHE A N 1
ATOM 795 C CA . PHE A 1 97 ? 10.753 6.080 -14.603 1.00 71.19 97 PHE A CA 1
ATOM 796 C C . PHE A 1 97 ? 10.947 4.575 -14.370 1.00 71.19 97 PHE A C 1
ATOM 798 O O . PHE A 1 97 ? 10.340 4.009 -13.461 1.00 71.19 97 PHE A O 1
ATOM 805 N N . ALA A 1 98 ? 11.750 3.887 -15.190 1.00 71.25 98 ALA A N 1
ATOM 806 C CA . ALA A 1 98 ? 11.895 2.435 -15.080 1.00 71.25 98 ALA A CA 1
ATOM 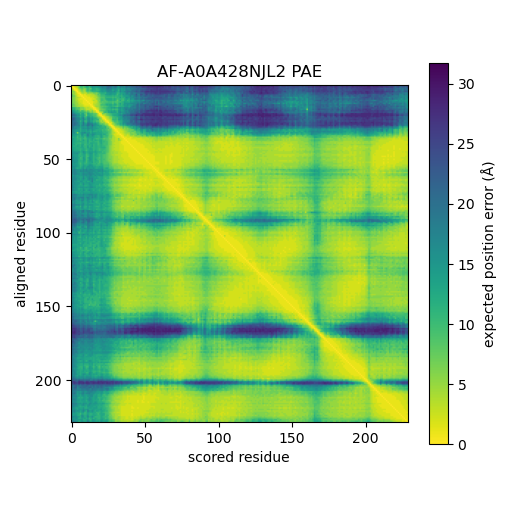807 C C . ALA A 1 98 ? 12.599 2.013 -13.781 1.00 71.25 98 ALA A C 1
ATOM 809 O O . ALA A 1 98 ? 12.167 1.054 -13.141 1.00 71.25 98 ALA A O 1
ATOM 810 N N . ASP A 1 99 ? 13.650 2.726 -13.378 1.00 70.75 99 ASP A N 1
ATOM 811 C CA . ASP A 1 99 ? 14.374 2.428 -12.139 1.00 70.75 99 ASP A CA 1
ATOM 812 C C . ASP A 1 99 ? 13.569 2.865 -10.903 1.00 70.75 99 ASP A C 1
ATOM 814 O O . ASP A 1 99 ? 13.478 2.107 -9.934 1.00 70.75 99 ASP A O 1
ATOM 818 N N . SER A 1 100 ? 12.874 4.007 -10.980 1.00 77.25 100 SER A N 1
ATOM 819 C CA . SER A 1 100 ? 11.933 4.492 -9.957 1.00 77.25 100 SER A CA 1
ATOM 820 C C . SER A 1 100 ? 10.796 3.510 -9.690 1.00 77.25 100 SER A C 1
ATOM 822 O O . SER A 1 100 ? 10.437 3.255 -8.537 1.00 77.25 100 SER A O 1
ATOM 824 N N . TYR A 1 101 ? 10.251 2.908 -10.751 1.00 77.25 101 TYR A N 1
ATOM 825 C CA . TYR A 1 101 ? 9.249 1.854 -10.642 1.00 77.25 101 TYR A CA 1
ATOM 826 C C . TYR A 1 101 ? 9.795 0.645 -9.877 1.00 77.25 101 TYR A C 1
ATOM 828 O O . TYR A 1 101 ? 9.142 0.160 -8.957 1.00 77.25 101 TYR A O 1
ATOM 836 N N . ILE A 1 102 ? 11.001 0.172 -10.218 1.00 76.12 102 ILE A N 1
ATOM 837 C CA . ILE A 1 102 ? 11.617 -0.989 -9.561 1.00 76.12 102 ILE A CA 1
ATOM 838 C C . ILE A 1 102 ? 11.857 -0.699 -8.073 1.00 76.12 102 ILE A C 1
ATOM 840 O O . ILE A 1 102 ? 11.513 -1.530 -7.233 1.00 76.12 102 ILE A O 1
ATOM 844 N N . GLY A 1 103 ? 12.406 0.470 -7.731 1.00 78.94 103 GLY A N 1
ATOM 845 C CA . GLY A 1 103 ? 12.619 0.876 -6.338 1.00 78.94 103 GLY A CA 1
ATOM 846 C C . GLY A 1 103 ? 11.310 0.966 -5.548 1.00 78.94 103 GLY A C 1
ATOM 847 O O . GLY A 1 103 ? 11.186 0.382 -4.467 1.00 78.94 103 GLY A O 1
ATOM 848 N N . THR A 1 104 ? 10.293 1.598 -6.138 1.00 82.38 104 THR A N 1
ATOM 849 C CA . THR A 1 104 ? 8.950 1.701 -5.548 1.00 82.38 104 THR A CA 1
ATOM 850 C C . THR A 1 104 ? 8.317 0.327 -5.347 1.00 82.38 104 THR A C 1
ATOM 852 O O . THR A 1 104 ? 7.735 0.071 -4.297 1.00 82.38 104 THR A O 1
ATOM 855 N N . ALA A 1 105 ? 8.463 -0.583 -6.311 1.00 81.69 105 ALA A N 1
ATOM 856 C CA . ALA A 1 105 ? 7.930 -1.937 -6.238 1.00 81.69 105 ALA A CA 1
ATOM 857 C C . ALA A 1 105 ? 8.514 -2.729 -5.057 1.00 81.69 105 ALA A C 1
ATOM 859 O O . ALA A 1 105 ? 7.768 -3.379 -4.327 1.00 81.69 105 ALA A O 1
ATOM 860 N N . ILE A 1 106 ? 9.829 -2.638 -4.820 1.00 81.69 106 ILE A N 1
ATOM 861 C CA . ILE A 1 106 ? 10.469 -3.268 -3.651 1.00 81.69 106 ILE A CA 1
ATOM 862 C C . ILE A 1 106 ? 9.892 -2.695 -2.357 1.00 81.69 106 ILE A C 1
ATOM 864 O O . ILE A 1 106 ? 9.502 -3.453 -1.468 1.00 81.69 106 ILE A O 1
ATOM 868 N N . ALA A 1 107 ? 9.852 -1.363 -2.247 1.00 86.31 107 ALA A N 1
ATOM 869 C CA . ALA A 1 107 ? 9.345 -0.689 -1.057 1.00 86.31 107 ALA A CA 1
ATOM 870 C C . ALA A 1 107 ? 7.892 -1.096 -0.771 1.00 86.31 107 ALA A C 1
ATOM 872 O O . ALA A 1 107 ? 7.537 -1.377 0.374 1.00 86.31 107 ALA A O 1
ATOM 873 N N . GLU A 1 108 ? 7.073 -1.206 -1.816 1.00 86.69 108 GLU A N 1
ATOM 874 C CA . GLU A 1 108 ? 5.690 -1.653 -1.713 1.00 86.69 108 GLU A CA 1
ATOM 875 C C . GLU A 1 108 ? 5.566 -3.112 -1.279 1.00 86.69 108 GLU A C 1
ATOM 877 O O . GLU A 1 108 ? 4.783 -3.388 -0.372 1.00 86.69 108 GLU A O 1
ATOM 882 N N . VAL A 1 109 ? 6.363 -4.036 -1.829 1.00 88.56 109 VAL A N 1
ATOM 883 C CA . VAL A 1 109 ? 6.390 -5.435 -1.364 1.00 88.56 109 VAL A CA 1
ATOM 884 C C . VAL A 1 109 ? 6.715 -5.496 0.128 1.00 88.56 109 VAL A C 1
ATOM 886 O O . VAL A 1 109 ? 6.017 -6.174 0.880 1.00 88.56 109 VAL A O 1
ATOM 889 N N . VAL A 1 110 ? 7.726 -4.750 0.587 1.00 88.56 110 VAL A N 1
ATOM 890 C CA . VAL A 1 110 ? 8.097 -4.711 2.011 1.00 88.56 110 V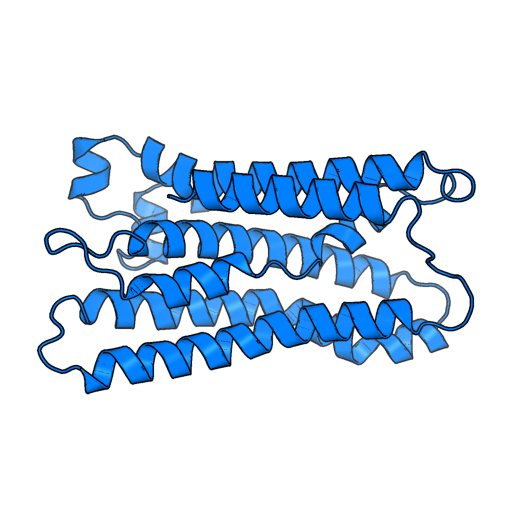AL A CA 1
ATOM 891 C C . VAL A 1 110 ? 6.948 -4.175 2.867 1.00 88.56 110 VAL A C 1
ATOM 893 O O . VAL A 1 110 ? 6.608 -4.786 3.880 1.00 88.56 110 VAL A O 1
ATOM 896 N N . LEU A 1 111 ? 6.313 -3.075 2.457 1.00 88.56 111 LEU A N 1
ATOM 897 C CA . LEU A 1 111 ? 5.183 -2.496 3.187 1.00 88.56 111 LEU A CA 1
ATOM 898 C C . LEU A 1 111 ? 3.976 -3.441 3.227 1.00 88.56 111 LEU A C 1
ATOM 900 O O . LEU A 1 111 ? 3.315 -3.531 4.260 1.00 88.56 111 LEU A O 1
ATOM 904 N N . HIS A 1 112 ? 3.718 -4.188 2.153 1.00 89.75 112 HIS A N 1
ATOM 905 C CA . HIS A 1 112 ? 2.657 -5.191 2.121 1.00 89.75 112 HIS A CA 1
ATOM 906 C C . HIS A 1 112 ? 2.969 -6.388 3.021 1.00 89.75 112 HIS A C 1
ATOM 908 O O . HIS A 1 112 ? 2.071 -6.871 3.702 1.00 89.75 112 HIS A O 1
ATOM 914 N N . VAL A 1 113 ? 4.223 -6.848 3.095 1.00 90.19 113 VAL A N 1
ATOM 915 C CA . VAL A 1 113 ? 4.627 -7.909 4.038 1.00 90.19 113 VAL A CA 1
ATOM 916 C C . VAL A 1 113 ? 4.413 -7.461 5.485 1.00 90.19 113 VAL A C 1
ATOM 918 O O . VAL A 1 113 ? 3.851 -8.211 6.288 1.00 90.19 113 VAL A O 1
ATOM 921 N N . VAL A 1 114 ? 4.812 -6.226 5.810 1.00 87.69 114 VAL A N 1
ATOM 922 C CA . VAL A 1 114 ? 4.555 -5.621 7.124 1.00 87.69 114 VAL A CA 1
ATOM 923 C C . VAL A 1 114 ? 3.050 -5.623 7.390 1.00 87.69 114 VAL A C 1
ATOM 925 O O . VAL A 1 114 ? 2.607 -6.264 8.338 1.00 87.69 114 VAL A O 1
ATOM 928 N N . MET A 1 115 ? 2.250 -5.034 6.503 1.00 88.94 115 MET A N 1
ATOM 929 C CA . MET A 1 115 ? 0.791 -5.043 6.611 1.00 88.94 115 MET A CA 1
ATOM 930 C C . MET A 1 115 ? 0.222 -6.452 6.837 1.00 88.94 115 MET A C 1
ATOM 932 O O . MET A 1 115 ? -0.514 -6.656 7.794 1.00 88.94 115 MET A O 1
ATOM 936 N N . ALA A 1 116 ? 0.540 -7.423 5.980 1.00 90.75 116 ALA A N 1
ATOM 937 C CA . ALA A 1 116 ? -0.032 -8.768 6.019 1.00 90.75 116 ALA A CA 1
ATOM 938 C C . ALA A 1 116 ? 0.236 -9.474 7.353 1.00 90.75 116 ALA A C 1
ATOM 940 O O . ALA A 1 116 ? -0.680 -10.042 7.952 1.00 90.75 116 ALA A O 1
ATOM 941 N N . SER A 1 117 ? 1.479 -9.395 7.840 1.00 85.75 117 SER A N 1
ATOM 942 C CA . SER A 1 117 ? 1.859 -9.977 9.131 1.00 85.75 117 SER A CA 1
ATOM 943 C C . SER A 1 117 ? 1.089 -9.343 10.289 1.00 85.75 117 SER A C 1
ATOM 945 O O . SER A 1 117 ? 0.565 -10.045 11.155 1.00 85.75 117 SER A O 1
ATOM 947 N N . PHE A 1 118 ? 0.951 -8.020 10.278 1.00 82.81 118 PHE A N 1
ATOM 948 C CA . PHE A 1 118 ? 0.266 -7.300 11.336 1.00 82.81 118 PHE A CA 1
ATOM 949 C C . PHE A 1 118 ? -1.267 -7.445 11.281 1.00 82.81 118 PHE A C 1
ATOM 951 O O . PHE A 1 118 ? -1.886 -7.671 12.322 1.00 82.81 118 PHE A O 1
ATOM 958 N N . VAL A 1 119 ? -1.889 -7.379 10.098 1.00 86.19 119 VAL A N 1
ATOM 959 C CA . VAL A 1 119 ? -3.337 -7.594 9.901 1.00 86.19 119 VAL A CA 1
ATOM 960 C C . VAL A 1 119 ? -3.715 -9.012 10.324 1.00 86.19 119 VAL A C 1
ATOM 962 O O . VAL A 1 119 ? -4.675 -9.180 11.075 1.00 86.19 119 VAL A O 1
ATOM 965 N N . GLY A 1 120 ? -2.935 -10.023 9.927 1.00 85.06 120 GLY A N 1
ATOM 966 C CA . GLY A 1 120 ? -3.192 -11.409 10.317 1.00 85.06 120 GLY A CA 1
ATOM 967 C C . GLY A 1 120 ? -3.187 -11.613 11.830 1.00 85.06 120 GLY A C 1
ATOM 968 O O . GLY A 1 120 ? -4.147 -12.148 12.383 1.00 85.06 120 GLY A O 1
ATOM 969 N N . ILE A 1 121 ? -2.161 -11.107 12.521 1.00 84.50 121 ILE A N 1
ATOM 970 C CA . ILE A 1 121 ? -2.061 -11.212 13.987 1.00 84.50 121 ILE A CA 1
ATOM 971 C C . ILE A 1 121 ? -3.190 -10.440 14.683 1.00 84.50 121 ILE A C 1
ATOM 973 O O . ILE A 1 121 ? -3.750 -10.921 15.670 1.00 84.50 121 ILE A O 1
ATOM 977 N N . THR A 1 122 ? -3.520 -9.244 14.189 1.00 84.19 122 THR A N 1
ATOM 978 C CA . THR A 1 122 ? -4.531 -8.371 14.805 1.00 84.19 122 THR A CA 1
ATOM 979 C C . THR A 1 122 ? -5.914 -9.008 14.744 1.00 84.19 122 THR A C 1
ATOM 981 O O . THR A 1 122 ? -6.579 -9.136 15.771 1.00 84.19 122 THR A O 1
ATOM 984 N N . TRP A 1 123 ? -6.319 -9.484 13.566 1.00 86.31 123 TRP A N 1
ATOM 985 C CA . TRP A 1 123 ? -7.633 -10.096 13.377 1.00 86.31 123 TRP A CA 1
ATOM 986 C C . TRP A 1 123 ? -7.762 -11.464 14.040 1.00 86.31 123 TRP A C 1
ATOM 988 O O . TRP A 1 123 ? -8.829 -11.792 14.552 1.00 86.31 123 TRP A O 1
ATOM 998 N N . GLN A 1 124 ? -6.675 -12.236 14.128 1.00 86.19 124 GLN A N 1
ATOM 999 C CA . GLN A 1 124 ? -6.675 -13.503 14.862 1.00 86.19 124 GLN A CA 1
ATOM 1000 C C . GLN A 1 124 ? -7.003 -13.311 16.352 1.00 86.19 124 GLN A C 1
ATOM 1002 O O . GLN A 1 124 ? -7.672 -14.151 16.951 1.00 86.19 124 GLN A O 1
ATOM 1007 N N . ARG A 1 125 ? -6.555 -12.200 16.951 1.00 85.00 125 ARG A N 1
ATOM 1008 C CA . ARG A 1 125 ? -6.771 -11.874 18.371 1.00 85.00 125 ARG A CA 1
ATOM 1009 C C . ARG A 1 125 ? -8.060 -11.103 18.639 1.00 85.00 125 ARG A C 1
ATOM 1011 O O . ARG A 1 125 ? -8.331 -10.787 19.796 1.00 85.00 125 ARG A O 1
ATOM 1018 N N . PHE A 1 126 ? -8.834 -10.774 17.606 1.00 84.56 126 PHE A N 1
ATOM 1019 C CA . PHE A 1 126 ? -10.048 -9.991 17.780 1.00 84.56 126 PHE A CA 1
ATOM 1020 C C . PHE A 1 126 ? -11.092 -10.804 18.571 1.00 84.56 126 PHE A C 1
ATOM 1022 O O . PHE A 1 126 ? -11.400 -11.930 18.168 1.00 84.56 126 PHE A O 1
ATOM 1029 N N . PRO A 1 127 ? -11.610 -10.282 19.701 1.00 84.12 127 PRO A N 1
ATOM 1030 C CA . PRO A 1 127 ? -12.415 -11.068 20.639 1.00 84.12 127 PRO A CA 1
ATOM 1031 C C . PRO A 1 127 ? -13.851 -11.315 20.160 1.00 84.12 127 PRO A C 1
ATOM 1033 O O . PRO A 1 127 ? -14.478 -12.278 20.585 1.00 84.12 127 PRO A O 1
ATOM 1036 N N . ASN A 1 128 ? -14.385 -10.459 19.285 1.00 88.00 128 ASN A N 1
ATOM 1037 C CA . ASN A 1 128 ? -15.752 -10.580 18.786 1.00 88.00 128 ASN A CA 1
ATOM 1038 C C . ASN A 1 128 ? -15.773 -11.490 17.547 1.00 88.00 128 ASN A C 1
ATOM 1040 O O . ASN A 1 128 ? -15.372 -11.080 16.455 1.00 88.00 128 ASN A O 1
ATOM 1044 N N . GLU A 1 129 ? -16.206 -12.740 17.740 1.00 88.88 129 GLU A N 1
ATOM 1045 C CA . GLU A 1 129 ? -16.193 -13.762 16.687 1.00 88.88 129 GLU A CA 1
ATOM 1046 C C . GLU A 1 129 ? -17.052 -13.401 15.467 1.00 88.88 129 GLU A C 1
ATOM 1048 O O . GLU A 1 129 ? -16.512 -13.503 14.367 1.00 88.88 129 GLU A O 1
ATOM 1053 N N . PRO A 1 130 ? -18.300 -12.902 15.608 1.00 90.62 130 PRO A N 1
ATOM 1054 C CA . PRO A 1 130 ? -19.108 -12.489 14.456 1.00 90.62 130 PRO A CA 1
ATOM 1055 C C . PRO A 1 130 ? -18.417 -11.460 13.551 1.00 90.62 130 PRO A C 1
ATOM 1057 O O . PRO A 1 130 ? -18.373 -11.620 12.333 1.00 90.62 130 PRO A O 1
ATOM 1060 N N . ILE A 1 131 ? -17.820 -10.420 14.142 1.00 87.94 131 ILE A N 1
ATOM 1061 C CA . ILE A 1 131 ? -17.091 -9.390 13.387 1.00 87.94 131 ILE A CA 1
ATOM 1062 C C . ILE A 1 131 ? -15.822 -9.977 12.750 1.00 87.94 131 ILE A C 1
ATOM 1064 O O . ILE A 1 131 ? -15.488 -9.675 11.602 1.00 87.94 131 ILE A O 1
ATOM 1068 N N . ARG A 1 132 ? -15.110 -10.841 13.481 1.00 89.62 132 ARG A N 1
ATOM 1069 C CA . ARG A 1 132 ? -13.909 -11.518 12.979 1.00 89.62 132 ARG A CA 1
ATOM 1070 C C . ARG A 1 132 ? -14.227 -12.420 11.785 1.00 89.62 132 ARG A C 1
ATOM 1072 O O . ARG A 1 132 ? -13.457 -12.437 10.829 1.00 89.62 132 ARG A O 1
ATOM 1079 N N . GLU A 1 133 ? -15.334 -13.158 11.826 1.00 91.31 133 GLU A N 1
ATOM 1080 C CA . GLU A 1 133 ? -15.796 -13.999 10.718 1.00 91.31 133 GLU A CA 1
ATOM 1081 C C . GLU A 1 133 ? -16.201 -13.170 9.503 1.00 91.31 133 GLU A C 1
ATOM 1083 O O . GLU A 1 133 ? -15.816 -13.513 8.385 1.00 91.31 133 GLU A O 1
ATOM 1088 N N . TRP A 1 134 ? -16.876 -12.040 9.721 1.00 89.62 134 TRP A N 1
ATOM 1089 C CA . TRP A 1 134 ? -17.239 -11.108 8.656 1.00 89.62 134 TRP A CA 1
ATOM 1090 C C . TRP A 1 134 ? -16.008 -10.532 7.929 1.00 89.62 134 TRP A C 1
ATOM 1092 O O . TRP A 1 134 ? -15.972 -10.495 6.701 1.00 89.62 134 TRP A O 1
ATOM 1102 N N . MET A 1 135 ? -14.939 -10.191 8.660 1.00 90.56 135 MET A N 1
ATOM 1103 C CA . MET A 1 135 ? -13.677 -9.699 8.074 1.00 90.56 135 MET A CA 1
ATOM 1104 C C . MET A 1 135 ? -12.755 -10.798 7.526 1.00 90.56 135 MET A C 1
ATOM 1106 O O . MET A 1 135 ? -11.763 -10.510 6.843 1.00 90.56 135 MET A O 1
ATOM 1110 N N . LYS A 1 136 ? -13.028 -12.074 7.815 1.00 91.69 136 LYS A N 1
ATOM 1111 C CA . LYS A 1 136 ? -12.135 -13.200 7.497 1.00 91.69 136 LYS A CA 1
ATOM 1112 C C . LYS A 1 136 ? -11.772 -13.323 6.006 1.00 91.69 136 LYS A C 1
ATOM 1114 O O . LYS A 1 136 ? -10.590 -13.541 5.726 1.00 91.69 136 LYS A O 1
ATOM 1119 N N . PRO A 1 137 ? -12.693 -13.164 5.035 1.00 92.31 137 PRO A N 1
ATOM 1120 C CA . PRO A 1 137 ? -12.342 -13.273 3.617 1.00 92.31 137 PRO A CA 1
ATOM 1121 C C . PRO A 1 137 ? -11.329 -12.206 3.182 1.00 92.31 137 PRO A C 1
ATOM 1123 O O . PRO A 1 137 ? -10.337 -12.514 2.524 1.00 92.31 137 PRO A O 1
ATOM 1126 N N . LEU A 1 138 ? -11.529 -10.960 3.618 1.00 91.12 138 LEU A N 1
ATOM 1127 C CA . LEU A 1 138 ? -10.680 -9.824 3.248 1.00 91.12 138 LEU A CA 1
ATOM 1128 C C . LEU A 1 138 ? -9.328 -9.859 3.951 1.00 91.12 138 LEU A C 1
ATOM 1130 O O . LEU A 1 138 ? -8.303 -9.568 3.342 1.00 91.12 138 LEU A O 1
ATOM 1134 N N . THR A 1 139 ? -9.303 -10.267 5.218 1.00 90.81 139 THR A N 1
ATOM 1135 C CA . THR A 1 139 ? -8.048 -10.434 5.963 1.00 90.81 139 THR A CA 1
ATOM 1136 C C . THR A 1 139 ? -7.213 -11.581 5.402 1.00 90.81 139 THR A C 1
ATOM 1138 O O . THR A 1 139 ? -5.993 -11.450 5.314 1.00 90.81 139 THR A O 1
ATOM 1141 N N . THR A 1 140 ? -7.854 -12.663 4.948 1.00 91.25 140 THR A N 1
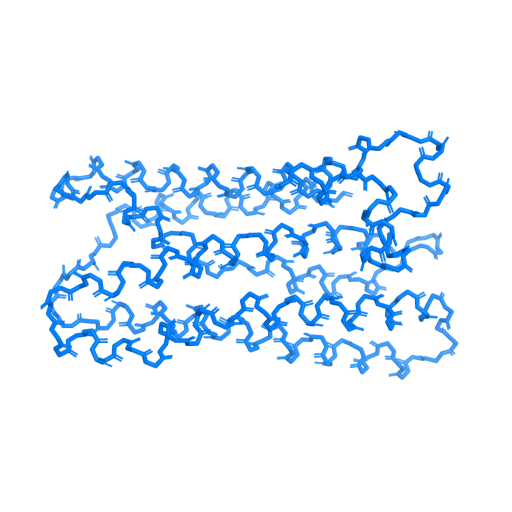ATOM 1142 C CA . THR A 1 140 ? -7.185 -13.744 4.209 1.00 91.25 140 THR A CA 1
ATOM 1143 C C . THR A 1 140 ? -6.633 -13.224 2.887 1.00 91.25 140 THR A C 1
ATOM 1145 O O . THR A 1 140 ? -5.477 -13.487 2.567 1.00 91.25 140 THR A O 1
ATOM 1148 N N . TYR A 1 141 ? -7.411 -12.432 2.143 1.00 90.81 141 TYR A N 1
ATOM 1149 C CA . TYR A 1 141 ? -6.941 -11.859 0.885 1.00 90.81 141 TYR A CA 1
ATOM 1150 C C . TYR A 1 141 ? -5.719 -10.955 1.102 1.00 90.81 141 TYR A C 1
ATOM 1152 O O . TYR A 1 141 ? -4.680 -11.188 0.487 1.00 90.81 141 TYR A O 1
ATOM 1160 N N . ILE A 1 142 ? -5.783 -10.015 2.053 1.00 89.88 142 ILE A N 1
ATOM 1161 C CA . ILE A 1 142 ? -4.667 -9.133 2.430 1.00 89.88 142 ILE A CA 1
ATOM 1162 C C . ILE A 1 142 ? -3.393 -9.902 2.785 1.00 89.88 142 ILE A C 1
ATOM 1164 O O . ILE A 1 142 ? -2.299 -9.448 2.456 1.00 89.88 142 ILE A O 1
ATOM 1168 N N . GLN A 1 143 ? -3.506 -11.061 3.437 1.00 90.69 143 GLN A N 1
ATOM 1169 C CA . GLN A 1 143 ? -2.339 -11.873 3.785 1.00 90.69 143 GLN A CA 1
ATOM 1170 C C . GLN A 1 143 ? -1.631 -12.465 2.559 1.00 90.69 143 GLN A C 1
ATOM 1172 O O . GLN A 1 143 ? -0.424 -12.695 2.607 1.00 90.69 143 GLN A O 1
ATOM 1177 N N . VAL A 1 144 ? -2.356 -12.681 1.458 1.00 91.31 144 VAL A N 1
ATOM 1178 C CA . VAL A 1 144 ? -1.820 -13.236 0.205 1.00 91.31 144 VAL A CA 1
ATOM 1179 C C . VAL A 1 144 ? -1.344 -12.136 -0.754 1.00 91.31 144 VAL A C 1
ATOM 1181 O O . VAL A 1 144 ? -0.462 -12.386 -1.578 1.00 91.31 144 VAL A O 1
ATOM 1184 N N . VAL A 1 145 ? -1.836 -10.897 -0.612 1.00 90.25 145 VAL A N 1
ATOM 1185 C CA . VAL A 1 145 ? -1.439 -9.743 -1.446 1.00 90.25 145 VAL A CA 1
ATOM 1186 C C . VAL A 1 145 ? 0.082 -9.573 -1.603 1.00 90.25 145 VAL A C 1
ATOM 1188 O O . VAL A 1 145 ? 0.515 -9.369 -2.734 1.00 90.25 145 VAL A O 1
ATOM 1191 N N . PRO A 1 146 ? 0.936 -9.683 -0.562 1.00 90.94 146 PRO A N 1
ATOM 1192 C CA . PRO A 1 146 ? 2.377 -9.505 -0.737 1.00 90.94 146 PRO A CA 1
ATOM 1193 C C . PRO A 1 146 ? 2.995 -10.555 -1.663 1.00 90.94 146 PRO A C 1
ATOM 1195 O O . PRO A 1 146 ? 3.938 -10.252 -2.388 1.00 90.94 146 PRO A O 1
ATOM 1198 N N . ALA A 1 147 ? 2.466 -11.783 -1.650 1.00 89.44 147 ALA A N 1
ATOM 1199 C CA . ALA A 1 147 ? 2.916 -12.847 -2.538 1.00 89.44 147 ALA A CA 1
ATOM 1200 C C . ALA A 1 147 ? 2.469 -12.586 -3.981 1.00 89.44 147 ALA A C 1
ATOM 1202 O O . ALA A 1 147 ? 3.273 -12.750 -4.895 1.00 89.44 147 ALA A O 1
ATOM 1203 N N . ILE A 1 148 ? 1.228 -12.122 -4.178 1.00 88.50 148 ILE A N 1
ATOM 1204 C CA . ILE A 1 148 ? 0.716 -11.706 -5.493 1.00 88.50 148 ILE A CA 1
ATOM 1205 C C . ILE A 1 148 ? 1.584 -10.573 -6.044 1.00 88.50 148 ILE A C 1
ATOM 1207 O O . ILE A 1 148 ? 2.169 -10.723 -7.110 1.00 88.50 148 ILE A O 1
ATOM 1211 N N . LEU A 1 149 ? 1.776 -9.505 -5.268 1.00 86.94 149 LEU A N 1
ATOM 1212 C CA . LEU A 1 149 ? 2.601 -8.363 -5.651 1.00 86.94 149 LEU A CA 1
ATOM 1213 C C . LEU A 1 149 ? 4.055 -8.767 -5.942 1.00 86.94 149 LEU A C 1
ATOM 1215 O O . LEU A 1 149 ? 4.663 -8.282 -6.892 1.00 86.94 149 LEU A O 1
ATOM 1219 N N . PHE A 1 150 ? 4.634 -9.677 -5.154 1.00 86.75 150 PHE A N 1
ATOM 1220 C CA . PHE A 1 150 ? 5.975 -10.194 -5.424 1.00 86.75 150 PHE A CA 1
ATOM 1221 C C . PHE A 1 150 ? 6.041 -10.948 -6.758 1.00 86.75 150 PHE A C 1
ATOM 1223 O O . PHE A 1 150 ? 6.963 -10.713 -7.540 1.00 86.75 150 PHE A O 1
ATOM 1230 N N . LEU A 1 151 ? 5.077 -11.835 -7.027 1.00 84.19 151 LEU A N 1
ATOM 1231 C CA . LEU A 1 151 ? 4.994 -12.572 -8.289 1.00 84.19 151 LEU A CA 1
ATOM 1232 C C . LEU A 1 151 ? 4.797 -11.627 -9.470 1.00 84.19 151 LEU A C 1
ATOM 1234 O O . LEU A 1 151 ? 5.460 -11.794 -10.489 1.00 84.19 151 LEU A O 1
ATOM 1238 N N . GLU A 1 152 ? 3.950 -10.611 -9.319 1.00 79.31 152 GLU A N 1
ATOM 1239 C CA . GLU A 1 152 ? 3.764 -9.558 -10.311 1.00 79.31 152 GLU A CA 1
ATOM 1240 C C . GLU A 1 152 ? 5.096 -8.889 -10.613 1.00 79.31 152 GLU A C 1
ATOM 1242 O O . GLU A 1 152 ? 5.578 -8.988 -11.733 1.00 79.31 152 GLU A O 1
ATOM 1247 N N . VAL A 1 153 ? 5.766 -8.306 -9.619 1.00 77.81 153 VAL A N 1
ATOM 1248 C CA . VAL A 1 153 ? 7.063 -7.642 -9.814 1.00 77.81 153 VAL A CA 1
ATOM 1249 C C . VAL A 1 153 ? 8.094 -8.598 -10.433 1.00 77.81 153 VAL A C 1
ATOM 1251 O O . VAL A 1 153 ? 8.831 -8.208 -11.340 1.00 77.81 153 VAL A O 1
ATOM 1254 N N . ALA A 1 154 ? 8.121 -9.863 -10.010 1.00 78.44 154 ALA A N 1
ATOM 1255 C CA . ALA A 1 154 ? 9.042 -10.870 -10.529 1.00 78.44 154 ALA A CA 1
ATOM 1256 C C . ALA A 1 154 ? 8.753 -11.293 -11.980 1.00 78.44 154 ALA A C 1
ATOM 1258 O O . ALA A 1 154 ? 9.698 -11.592 -12.703 1.00 78.44 154 ALA A O 1
ATOM 1259 N N . LEU A 1 155 ? 7.493 -11.322 -12.423 1.00 73.38 155 LEU A N 1
ATOM 1260 C CA . LEU A 1 155 ? 7.099 -11.665 -13.798 1.00 73.38 155 LEU A CA 1
ATOM 1261 C C . LEU A 1 155 ? 7.209 -10.466 -14.738 1.00 73.38 155 LEU A C 1
ATOM 1263 O O . LEU A 1 155 ? 7.679 -10.566 -15.872 1.00 73.38 155 LEU A O 1
ATOM 1267 N N . VAL A 1 156 ? 6.785 -9.319 -14.231 1.00 69.50 156 VAL A N 1
ATOM 1268 C CA . VAL A 1 156 ? 6.620 -8.077 -14.961 1.00 69.50 156 VAL A CA 1
ATOM 1269 C C . VAL A 1 156 ? 7.987 -7.478 -15.294 1.00 69.50 156 VAL A C 1
ATOM 1271 O O . VAL A 1 156 ? 8.279 -7.203 -16.456 1.00 69.50 156 VAL A O 1
ATOM 1274 N N . VAL A 1 157 ? 8.894 -7.364 -14.320 1.00 67.69 157 VAL A N 1
ATOM 1275 C CA . VAL A 1 157 ? 10.191 -6.697 -14.526 1.00 67.69 157 VAL A CA 1
ATOM 1276 C C . VAL A 1 157 ? 11.101 -7.395 -15.571 1.00 67.69 157 VAL A C 1
ATOM 1278 O O . VAL A 1 157 ? 11.747 -6.681 -16.347 1.00 67.69 157 VAL A O 1
ATOM 1281 N N . PRO A 1 158 ? 11.178 -8.740 -15.682 1.00 65.12 158 PRO A N 1
ATOM 1282 C CA . PRO A 1 158 ? 11.932 -9.410 -16.750 1.00 65.12 158 PRO A CA 1
ATOM 1283 C C . PRO A 1 158 ? 11.375 -9.182 -18.160 1.00 65.12 158 PRO A C 1
ATOM 1285 O O . PRO A 1 158 ? 12.151 -8.864 -19.066 1.00 65.12 158 PRO A O 1
ATOM 1288 N N . ILE A 1 159 ? 10.052 -9.307 -18.350 1.00 65.06 159 ILE A N 1
ATOM 1289 C CA . ILE A 1 159 ? 9.374 -9.019 -19.632 1.00 65.06 159 ILE A CA 1
ATOM 1290 C C . ILE A 1 159 ? 9.702 -7.583 -20.055 1.00 65.06 159 ILE A C 1
ATOM 1292 O O . ILE A 1 159 ? 10.109 -7.303 -21.183 1.00 65.06 159 ILE A O 1
ATOM 1296 N N . TRP A 1 160 ? 9.653 -6.687 -19.079 1.00 64.50 160 TRP A N 1
ATOM 1297 C CA . TRP A 1 160 ? 9.868 -5.260 -19.222 1.00 64.50 160 TRP A CA 1
ATOM 1298 C C . TRP A 1 160 ? 11.315 -4.851 -19.510 1.00 64.50 160 TRP A C 1
ATOM 1300 O O . TRP A 1 160 ? 11.547 -3.880 -20.229 1.00 64.50 160 TRP A O 1
ATOM 1310 N N . ARG A 1 161 ? 12.313 -5.582 -19.005 1.00 60.84 161 ARG A N 1
ATOM 1311 C CA . ARG A 1 161 ? 13.716 -5.369 -19.399 1.00 60.84 161 ARG A CA 1
ATOM 1312 C C . ARG A 1 161 ? 14.011 -5.869 -20.808 1.00 60.84 161 ARG A C 1
ATOM 1314 O O . ARG A 1 161 ? 14.854 -5.282 -21.486 1.00 60.84 161 ARG A O 1
ATOM 1321 N N . ARG A 1 162 ? 13.330 -6.930 -21.250 1.00 61.59 162 ARG A N 1
ATOM 1322 C CA . ARG A 1 162 ? 13.499 -7.499 -22.593 1.00 61.59 162 ARG A CA 1
ATOM 1323 C C . ARG A 1 162 ? 12.930 -6.583 -23.682 1.00 61.59 162 ARG A C 1
ATOM 1325 O O . ARG A 1 162 ? 13.513 -6.513 -24.759 1.00 61.59 162 ARG A O 1
ATOM 1332 N N . SER A 1 163 ? 11.876 -5.819 -23.387 1.00 55.69 163 SER A N 1
ATOM 1333 C CA . SER A 1 163 ? 11.242 -4.872 -24.322 1.00 55.69 163 SER A CA 1
ATOM 1334 C C . SER A 1 163 ? 11.985 -3.537 -24.526 1.00 55.69 163 SER A C 1
ATOM 1336 O O . SER A 1 163 ? 11.445 -2.616 -25.136 1.00 55.69 163 SER A O 1
ATOM 1338 N N . ARG A 1 164 ? 13.259 -3.416 -24.104 1.00 52.38 164 ARG A N 1
ATOM 1339 C CA . ARG A 1 164 ? 14.109 -2.225 -24.346 1.00 52.38 164 ARG A CA 1
ATOM 1340 C C . ARG A 1 164 ? 14.263 -1.831 -25.827 1.00 52.38 164 ARG A C 1
ATOM 1342 O O . ARG A 1 164 ? 14.614 -0.687 -26.095 1.00 52.38 164 ARG A O 1
ATOM 1349 N N . HIS A 1 165 ? 13.949 -2.725 -26.766 1.00 52.53 165 HIS A N 1
ATOM 1350 C CA . HIS A 1 165 ? 13.813 -2.425 -28.194 1.00 52.53 165 HIS A CA 1
ATOM 1351 C C . HIS A 1 165 ? 12.349 -2.582 -28.646 1.00 52.53 165 HIS A C 1
ATOM 1353 O O . HIS A 1 165 ? 11.977 -3.651 -29.131 1.00 52.53 165 HIS A O 1
ATOM 1359 N N . PRO A 1 166 ? 11.497 -1.551 -28.499 1.00 49.09 166 PRO A N 1
ATOM 1360 C CA . PRO A 1 166 ? 10.125 -1.601 -28.977 1.00 49.09 166 PRO A CA 1
ATOM 1361 C C . PRO A 1 166 ? 10.116 -1.212 -30.456 1.00 49.09 166 PRO A C 1
ATOM 1363 O O . PRO A 1 166 ? 9.973 -0.042 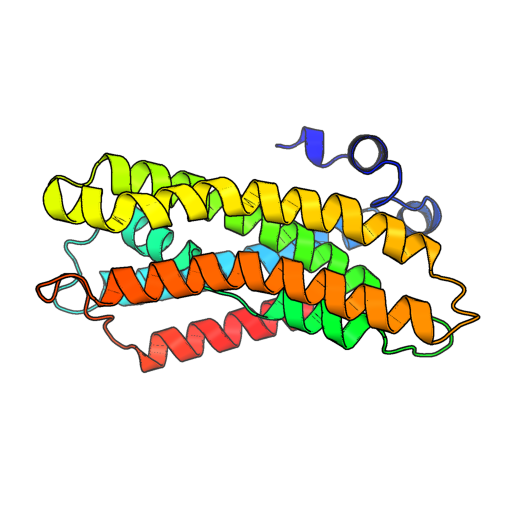-30.801 1.00 49.09 166 PRO A O 1
ATOM 1366 N N . SER A 1 167 ? 10.296 -2.170 -31.362 1.00 48.62 167 SER A N 1
ATOM 1367 C CA . SER A 1 167 ? 10.016 -1.890 -32.776 1.00 48.62 167 SER A CA 1
ATOM 1368 C C . SER A 1 167 ? 8.512 -1.849 -33.066 1.00 48.62 167 SER A C 1
ATOM 1370 O O . SER A 1 167 ? 8.129 -1.382 -34.133 1.00 48.62 167 SER A O 1
ATOM 1372 N N . TRP A 1 168 ? 7.649 -2.278 -32.134 1.00 47.84 168 TRP A N 1
ATOM 1373 C CA . TRP A 1 168 ? 6.203 -2.372 -32.345 1.00 47.84 168 TRP A CA 1
ATOM 1374 C C . TRP A 1 168 ? 5.390 -1.834 -31.157 1.00 47.84 168 TRP A C 1
ATOM 1376 O O . TRP A 1 168 ? 5.442 -2.356 -30.048 1.00 47.84 168 TRP A O 1
ATOM 1386 N N . PHE A 1 169 ? 4.570 -0.817 -31.430 1.00 50.31 169 PHE A N 1
ATOM 1387 C CA . PHE A 1 169 ? 3.651 -0.142 -30.498 1.00 50.31 169 PHE A CA 1
ATOM 1388 C C . PHE A 1 169 ? 2.662 -1.104 -29.798 1.00 50.31 169 PHE A C 1
ATOM 1390 O O . PHE A 1 169 ? 2.176 -0.826 -28.704 1.00 50.31 169 PHE A O 1
ATOM 1397 N N . SER A 1 170 ? 2.392 -2.265 -30.409 1.00 55.81 170 SER A N 1
ATOM 1398 C CA . SER A 1 170 ? 1.440 -3.264 -29.908 1.00 55.81 170 SER A CA 1
ATOM 1399 C C . SER A 1 170 ? 1.883 -3.922 -28.594 1.00 55.81 170 SER A C 1
ATOM 1401 O O . SER A 1 170 ? 1.062 -4.083 -27.697 1.00 55.81 170 SER A O 1
ATOM 1403 N N . THR A 1 171 ? 3.167 -4.252 -28.420 1.00 61.84 171 THR A N 1
ATOM 1404 C CA . THR A 1 171 ? 3.622 -4.994 -27.228 1.00 61.84 171 THR A CA 1
ATOM 1405 C C . THR A 1 171 ? 3.638 -4.128 -25.970 1.00 61.84 171 THR A C 1
ATOM 1407 O O . THR A 1 171 ? 3.275 -4.593 -24.895 1.00 61.84 171 THR A O 1
ATOM 1410 N N . SER A 1 172 ? 3.990 -2.846 -26.100 1.00 65.06 172 SER A N 1
ATOM 1411 C CA . SER A 1 172 ? 4.049 -1.916 -24.966 1.00 65.06 172 SER A CA 1
ATOM 1412 C C . SER A 1 172 ? 2.670 -1.606 -24.380 1.00 65.06 172 SER A C 1
ATOM 1414 O O . SER A 1 172 ? 2.550 -1.481 -23.168 1.00 65.06 172 SER A O 1
ATOM 1416 N N . PHE A 1 173 ? 1.627 -1.523 -25.211 1.00 68.50 173 PHE A N 1
ATOM 1417 C CA . PHE A 1 173 ? 0.254 -1.300 -24.750 1.00 68.50 173 PHE A CA 1
ATOM 1418 C C . PHE A 1 173 ? -0.298 -2.498 -23.962 1.00 68.50 173 PHE A C 1
ATOM 1420 O O . PHE A 1 173 ? -0.873 -2.325 -22.889 1.00 68.50 173 PHE A O 1
ATOM 1427 N N . TRP A 1 174 ? -0.075 -3.721 -24.449 1.00 70.00 174 TRP A N 1
ATOM 1428 C CA . TRP A 1 174 ? -0.501 -4.931 -23.741 1.00 70.00 174 TRP A CA 1
ATOM 1429 C C . TRP A 1 174 ? 0.235 -5.123 -22.412 1.00 70.00 174 TRP A C 1
ATOM 1431 O O . TRP A 1 174 ? -0.397 -5.503 -21.428 1.00 70.00 174 TRP A O 1
ATOM 1441 N N . ASP A 1 175 ? 1.521 -4.769 -22.340 1.00 70.44 175 ASP A N 1
ATOM 1442 C CA . ASP A 1 175 ? 2.282 -4.762 -21.084 1.00 70.44 175 ASP A CA 1
ATOM 1443 C C . ASP A 1 175 ? 1.658 -3.820 -20.029 1.00 70.44 175 ASP A C 1
ATOM 1445 O O . ASP A 1 175 ? 1.631 -4.167 -18.846 1.00 70.44 175 ASP A O 1
ATOM 1449 N N . VAL A 1 176 ? 1.116 -2.658 -20.439 1.00 71.56 176 VAL A N 1
ATOM 1450 C CA . VAL A 1 176 ? 0.372 -1.740 -19.544 1.00 71.56 176 VAL A CA 1
ATOM 1451 C C . VAL A 1 176 ? -0.880 -2.384 -19.018 1.00 71.56 176 VAL A C 1
ATOM 1453 O O . VAL A 1 176 ? -1.143 -2.301 -17.822 1.00 71.56 176 VAL A O 1
ATOM 1456 N N . ILE A 1 177 ? -1.681 -2.950 -19.918 1.00 75.38 177 ILE A N 1
ATOM 1457 C CA . ILE A 1 177 ? -2.975 -3.519 -19.563 1.00 75.38 177 ILE A CA 1
ATOM 1458 C C . ILE A 1 177 ? -2.760 -4.661 -18.583 1.00 75.38 177 ILE A C 1
ATOM 1460 O O . ILE A 1 177 ? -3.384 -4.677 -17.528 1.00 75.38 177 ILE A O 1
ATOM 1464 N N . ILE A 1 178 ? -1.833 -5.567 -18.895 1.00 74.50 178 ILE A N 1
ATOM 1465 C CA . ILE A 1 178 ? -1.503 -6.700 -18.036 1.00 74.50 178 ILE A CA 1
ATOM 1466 C C . ILE A 1 178 ? -1.009 -6.190 -16.679 1.00 74.50 178 ILE A C 1
ATOM 1468 O O . ILE A 1 178 ? -1.588 -6.551 -15.658 1.00 74.50 178 ILE A O 1
ATOM 1472 N N . GLY A 1 179 ? -0.020 -5.290 -16.653 1.00 73.62 179 GLY A N 1
ATOM 1473 C CA . GLY A 1 179 ? 0.477 -4.709 -15.402 1.00 73.62 179 GLY A CA 1
ATOM 1474 C C . GLY A 1 179 ? -0.614 -3.998 -14.593 1.00 73.62 179 GLY A C 1
ATOM 1475 O O . GLY A 1 179 ? -0.709 -4.187 -13.387 1.00 73.62 179 GLY A O 1
ATOM 1476 N N . SER A 1 180 ? -1.488 -3.234 -15.251 1.00 75.62 180 SER A N 1
ATOM 1477 C CA . SER A 1 180 ? -2.576 -2.491 -14.602 1.00 75.62 180 SER A CA 1
ATOM 1478 C C . SER A 1 180 ? -3.660 -3.406 -14.048 1.00 75.62 180 SER A C 1
ATOM 1480 O O . SER A 1 180 ? -4.179 -3.119 -12.978 1.00 75.62 180 SER A O 1
ATOM 1482 N N . LEU A 1 181 ? -3.998 -4.498 -14.738 1.00 77.38 181 LEU A N 1
ATOM 1483 C CA . LEU A 1 181 ? -4.954 -5.492 -14.244 1.00 77.38 181 LEU A CA 1
ATOM 1484 C C . LEU A 1 181 ? -4.428 -6.169 -12.979 1.00 77.38 181 LEU A C 1
ATOM 1486 O O . LEU A 1 181 ? -5.159 -6.284 -12.001 1.00 77.38 181 LEU A O 1
ATOM 1490 N N . PHE A 1 182 ? -3.153 -6.550 -12.983 1.00 75.31 182 PHE A N 1
ATOM 1491 C CA . PHE A 1 182 ? -2.474 -7.122 -11.825 1.00 75.31 182 PHE A CA 1
ATOM 1492 C C . PHE A 1 182 ? -2.463 -6.143 -10.643 1.00 75.31 182 PHE A C 1
ATOM 1494 O O . PHE A 1 182 ? -3.056 -6.428 -9.599 1.00 75.31 182 PHE A O 1
ATOM 1501 N N . PHE A 1 183 ? -1.983 -4.913 -10.853 1.00 79.00 183 PHE A N 1
ATOM 1502 C CA . PHE A 1 183 ? -2.027 -3.885 -9.815 1.00 79.00 183 PHE A CA 1
ATOM 1503 C C . PHE A 1 183 ? -3.444 -3.601 -9.323 1.00 79.00 183 PHE A C 1
ATOM 1505 O O . PHE A 1 183 ? -3.652 -3.489 -8.117 1.00 79.00 183 PHE A O 1
ATOM 1512 N N . ALA A 1 184 ? -4.436 -3.547 -10.213 1.00 82.00 184 ALA A N 1
ATOM 1513 C CA . ALA A 1 184 ? -5.825 -3.351 -9.823 1.00 82.00 184 ALA A CA 1
ATOM 1514 C C . ALA A 1 184 ? -6.298 -4.418 -8.828 1.00 82.00 184 ALA A C 1
ATOM 1516 O O . ALA A 1 184 ? -7.022 -4.069 -7.900 1.00 82.00 184 ALA A O 1
ATOM 1517 N N . THR A 1 185 ? -5.851 -5.676 -8.942 1.00 81.12 185 THR A N 1
ATOM 1518 C CA . THR A 1 185 ? -6.186 -6.714 -7.950 1.00 81.12 185 THR A CA 1
ATOM 1519 C C . THR A 1 185 ? -5.562 -6.439 -6.580 1.00 81.12 185 THR A C 1
ATOM 1521 O O . THR A 1 185 ? -6.261 -6.479 -5.566 1.00 81.12 185 THR A O 1
ATOM 1524 N N . VAL A 1 186 ? -4.278 -6.069 -6.536 1.00 84.88 186 VAL A N 1
ATOM 1525 C CA . VAL A 1 186 ? -3.572 -5.697 -5.299 1.00 84.88 186 VAL A CA 1
ATOM 1526 C C . VAL A 1 186 ? -4.238 -4.491 -4.627 1.00 84.88 186 VAL A C 1
ATOM 1528 O O . VAL A 1 186 ? -4.494 -4.510 -3.423 1.00 84.88 186 VAL A O 1
ATOM 1531 N N . TYR A 1 187 ? -4.592 -3.460 -5.399 1.00 85.44 187 TYR A N 1
ATOM 1532 C CA . TYR A 1 187 ? -5.266 -2.268 -4.881 1.00 85.44 187 TYR A CA 1
ATOM 1533 C C . TYR A 1 187 ? -6.703 -2.535 -4.446 1.00 85.44 187 TYR A C 1
ATOM 1535 O O . TYR A 1 187 ? -7.124 -2.015 -3.410 1.00 85.44 187 TYR A O 1
ATOM 1543 N N . ALA A 1 188 ? -7.452 -3.337 -5.204 1.00 87.12 188 ALA A N 1
ATOM 1544 C CA . ALA A 1 188 ? -8.823 -3.691 -4.866 1.00 87.12 188 ALA A CA 1
ATOM 1545 C C . ALA A 1 188 ? -8.893 -4.385 -3.502 1.00 87.12 188 ALA A C 1
ATOM 1547 O O . ALA A 1 188 ? -9.798 -4.088 -2.730 1.00 87.12 188 ALA A O 1
ATOM 1548 N N . ALA A 1 189 ? -7.912 -5.229 -3.161 1.00 88.19 189 ALA A N 1
ATOM 1549 C CA . ALA A 1 189 ? -7.837 -5.873 -1.851 1.00 88.19 189 ALA A CA 1
ATOM 1550 C C . ALA A 1 189 ? -7.761 -4.859 -0.695 1.00 88.19 189 ALA A C 1
ATOM 1552 O O . ALA A 1 189 ? -8.502 -4.971 0.282 1.00 88.19 189 ALA A O 1
ATOM 1553 N N . LEU A 1 190 ? -6.889 -3.851 -0.816 1.00 89.00 190 LEU A N 1
ATOM 1554 C CA . LEU A 1 190 ? -6.699 -2.820 0.211 1.00 89.00 190 LEU A CA 1
ATOM 1555 C C . LEU A 1 190 ? -7.935 -1.931 0.353 1.00 89.00 190 LEU A C 1
ATOM 1557 O O . LEU A 1 190 ? -8.373 -1.655 1.469 1.00 89.00 190 LEU A O 1
ATOM 1561 N N . TRP A 1 191 ? -8.511 -1.502 -0.772 1.00 89.25 191 TRP A N 1
ATOM 1562 C CA . TRP A 1 191 ? -9.724 -0.687 -0.774 1.00 89.25 191 TRP A CA 1
ATOM 1563 C C . TRP A 1 191 ? -10.930 -1.454 -0.235 1.00 89.25 191 TRP A C 1
ATOM 1565 O O . TRP A 1 191 ? -11.664 -0.911 0.584 1.00 89.25 191 TRP A O 1
ATOM 1575 N N . ALA A 1 192 ? -11.107 -2.718 -0.627 1.00 90.75 192 ALA A N 1
ATOM 1576 C CA . ALA A 1 192 ? -12.189 -3.561 -0.127 1.00 90.75 192 ALA A CA 1
ATOM 1577 C C . ALA A 1 192 ? -12.068 -3.799 1.383 1.00 90.75 192 ALA A C 1
ATOM 1579 O O . ALA A 1 192 ? -13.062 -3.684 2.099 1.00 90.75 192 ALA A O 1
ATOM 1580 N N . TYR A 1 193 ? -10.853 -4.065 1.877 1.00 90.12 193 TYR A N 1
ATOM 1581 C CA . TYR A 1 193 ? -10.588 -4.179 3.310 1.00 90.12 193 TYR A CA 1
ATOM 1582 C C . TYR A 1 193 ? -10.958 -2.907 4.069 1.00 90.12 193 TYR A C 1
ATOM 1584 O O . TYR A 1 193 ? -11.655 -2.994 5.074 1.00 90.12 193 TYR A O 1
ATOM 1592 N N . TRP A 1 194 ? -10.518 -1.738 3.596 1.00 87.31 194 TRP A N 1
ATOM 1593 C CA . TRP A 1 194 ? -10.830 -0.469 4.253 1.00 87.31 194 TRP A CA 1
ATOM 1594 C C . TRP A 1 194 ? -12.319 -0.130 4.197 1.00 87.31 194 TRP A C 1
ATOM 1596 O O . TRP A 1 194 ? -12.859 0.326 5.198 1.00 87.31 194 TRP A O 1
ATOM 1606 N N . ALA A 1 195 ? -12.990 -0.387 3.073 1.00 87.88 195 ALA A N 1
ATOM 1607 C CA . ALA A 1 195 ? -14.430 -0.180 2.945 1.00 87.88 195 ALA A CA 1
ATOM 1608 C C . ALA A 1 195 ? -15.202 -1.023 3.969 1.00 87.88 195 ALA A C 1
ATOM 1610 O O . ALA A 1 195 ? -15.983 -0.481 4.742 1.00 87.88 195 ALA A O 1
ATOM 1611 N N . HIS A 1 196 ? -14.897 -2.321 4.062 1.00 87.56 196 HIS A N 1
ATOM 1612 C CA . HIS A 1 196 ? -15.533 -3.187 5.055 1.00 87.56 196 HIS A CA 1
ATOM 1613 C C . HIS A 1 196 ? -15.147 -2.791 6.483 1.00 87.56 196 HIS A C 1
ATOM 1615 O O . HIS A 1 196 ? -15.994 -2.715 7.364 1.00 87.56 196 HIS A O 1
ATOM 1621 N N . PHE A 1 197 ? -13.882 -2.462 6.736 1.00 86.31 197 PHE A N 1
ATOM 1622 C CA . PHE A 1 197 ? -13.466 -2.002 8.059 1.00 86.31 197 PHE A CA 1
ATOM 1623 C C . PHE A 1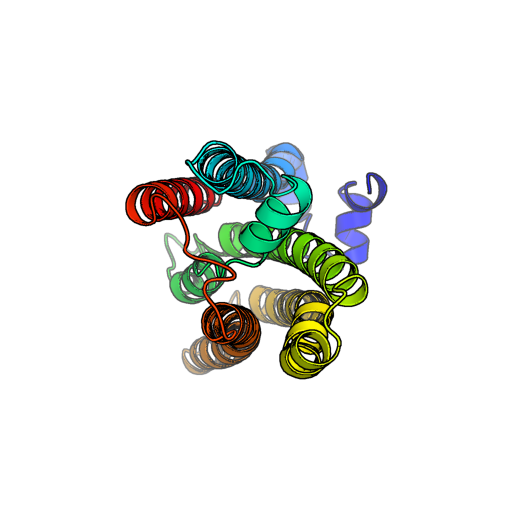 197 ? -14.286 -0.793 8.546 1.00 86.31 197 PHE A C 1
ATOM 1625 O O . PHE A 1 197 ? -14.623 -0.724 9.725 1.00 86.31 197 PHE A O 1
ATOM 1632 N N . LEU A 1 198 ? -14.642 0.125 7.641 1.00 83.81 198 LEU A N 1
ATOM 1633 C CA . LEU A 1 198 ? -15.460 1.305 7.937 1.00 83.81 198 LEU A CA 1
ATOM 1634 C C . LEU A 1 198 ? -16.969 1.013 8.028 1.00 83.81 198 LEU A C 1
ATOM 1636 O O . LEU A 1 198 ? -17.693 1.794 8.637 1.00 83.81 198 LEU A O 1
ATOM 1640 N N . GLU A 1 199 ? -17.446 -0.090 7.452 1.00 84.94 199 GLU A N 1
ATOM 1641 C CA . GLU A 1 199 ? -18.847 -0.536 7.528 1.00 84.94 199 GLU A CA 1
ATOM 1642 C C . GLU A 1 199 ? -19.168 -1.328 8.808 1.00 84.94 199 GLU A C 1
ATOM 1644 O O . GLU A 1 199 ? -20.326 -1.683 9.043 1.00 84.94 199 GLU A O 1
ATOM 1649 N N . LEU A 1 200 ? -18.166 -1.617 9.646 1.00 83.94 200 LEU A N 1
ATOM 1650 C CA . LEU A 1 200 ? -18.371 -2.358 10.887 1.00 83.94 200 LEU A CA 1
ATOM 1651 C C . LEU A 1 200 ? -19.419 -1.676 11.788 1.00 83.94 200 LEU A C 1
ATOM 1653 O O . LEU A 1 200 ? -19.349 -0.467 12.008 1.00 83.94 200 LEU A O 1
ATOM 1657 N N . PRO A 1 201 ? -20.390 -2.437 12.333 1.00 69.31 201 PRO A N 1
ATOM 1658 C CA . PRO A 1 201 ? -21.480 -1.872 13.115 1.00 69.31 201 PRO A CA 1
ATOM 1659 C C . PRO A 1 201 ? -20.990 -1.310 14.452 1.00 69.31 201 PRO A C 1
ATOM 1661 O O . PRO A 1 201 ? -20.224 -1.946 15.178 1.00 69.31 201 PRO A O 1
ATOM 1664 N N . GLY A 1 202 ? -21.515 -0.133 14.800 1.00 59.84 202 GLY A N 1
ATOM 1665 C CA . GLY A 1 202 ? -21.057 0.654 15.940 1.00 59.84 202 GLY A CA 1
ATOM 1666 C C . GLY A 1 202 ? -19.868 1.524 15.550 1.00 59.84 202 GLY A C 1
ATOM 1667 O O . GLY A 1 202 ? -19.099 1.187 14.662 1.00 59.84 202 GLY A O 1
ATOM 1668 N N . SER A 1 203 ? -19.711 2.665 16.207 1.00 50.72 203 SER A N 1
ATOM 1669 C CA . SER A 1 203 ? -18.619 3.626 16.019 1.00 50.72 203 SER A CA 1
ATOM 1670 C C . SER A 1 203 ? -17.234 3.075 16.412 1.00 50.72 203 SER A C 1
ATOM 1672 O O . SER A 1 203 ? -16.469 3.768 17.078 1.00 50.72 203 SER A O 1
ATOM 1674 N N . LEU A 1 204 ? -16.905 1.822 16.065 1.00 62.84 204 LEU A N 1
ATOM 1675 C CA . LEU A 1 204 ? -15.644 1.163 16.409 1.00 62.84 204 LEU A CA 1
ATOM 1676 C C . LEU A 1 204 ? -14.437 1.962 15.910 1.00 62.84 204 LEU A C 1
ATOM 1678 O O . LEU A 1 204 ? -13.358 1.857 16.492 1.00 62.84 204 LEU A O 1
ATOM 1682 N N . TRP A 1 205 ? -14.616 2.746 14.844 1.00 71.12 205 TRP A N 1
ATOM 1683 C CA . TRP A 1 205 ? -13.578 3.608 14.312 1.00 71.12 205 TRP A CA 1
ATOM 1684 C C . TRP A 1 205 ? -14.143 4.859 13.626 1.00 71.12 205 TRP A C 1
ATOM 1686 O O . TRP A 1 205 ? -14.612 4.790 12.492 1.00 71.12 205 TRP A O 1
ATOM 1696 N N . CYS A 1 206 ? -14.033 6.021 14.276 1.00 80.50 206 CYS A N 1
ATOM 1697 C CA . CYS A 1 206 ? -14.214 7.323 13.629 1.00 80.50 206 CYS A CA 1
ATOM 1698 C C .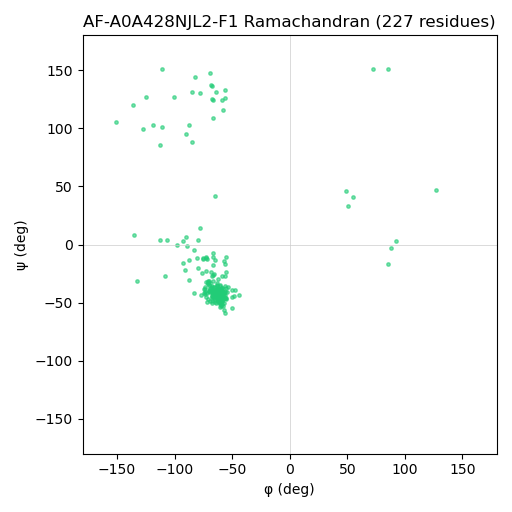 CYS A 1 206 ? -12.852 8.031 13.579 1.00 80.50 206 CYS A C 1
ATOM 1700 O O . CYS A 1 206 ? -12.425 8.568 14.595 1.00 80.50 206 CYS A O 1
ATOM 1702 N N . PRO A 1 207 ? -12.129 8.040 12.444 1.00 78.00 207 PRO A N 1
ATOM 1703 C CA . PRO A 1 207 ? -10.776 8.588 12.410 1.00 78.00 207 PRO A CA 1
ATOM 1704 C C . PRO A 1 207 ? -10.780 10.062 12.864 1.00 78.00 207 PRO A C 1
ATOM 1706 O O . PRO A 1 207 ? -11.389 10.895 12.184 1.00 78.00 207 PRO A O 1
ATOM 1709 N N . PRO A 1 208 ? -10.123 10.403 13.990 1.00 88.44 208 PRO A N 1
ATOM 1710 C CA . PRO A 1 208 ? -10.083 11.778 14.478 1.00 88.44 208 PRO A CA 1
ATOM 1711 C C . PRO A 1 208 ? -9.228 12.626 13.539 1.00 88.44 208 PRO A C 1
ATOM 1713 O O . PRO A 1 208 ? -8.265 12.124 12.973 1.00 88.44 208 PRO A O 1
ATOM 1716 N N . GLU A 1 209 ? -9.530 13.909 13.358 1.00 89.62 209 GLU A N 1
ATOM 1717 C CA . GLU A 1 209 ? -8.675 14.789 12.541 1.00 89.62 209 GLU A CA 1
ATOM 1718 C C . GLU A 1 209 ? -8.422 14.256 11.111 1.00 89.62 209 GLU A C 1
ATOM 1720 O O . GLU A 1 209 ? -7.306 14.321 10.586 1.00 89.62 209 GLU A O 1
ATOM 1725 N N . LEU A 1 210 ? -9.457 13.704 10.458 1.00 88.81 210 LEU A N 1
ATOM 1726 C CA . LEU A 1 210 ? -9.349 13.066 9.136 1.00 88.81 210 LEU A CA 1
ATOM 1727 C C . LEU A 1 210 ? -8.629 13.951 8.103 1.00 88.81 210 LEU A C 1
ATOM 1729 O O . LEU A 1 210 ? -7.819 13.458 7.314 1.00 88.81 210 LEU A O 1
ATOM 1733 N N . THR A 1 211 ? -8.883 15.262 8.134 1.00 90.94 211 THR A N 1
ATOM 1734 C CA . THR A 1 211 ? -8.213 16.245 7.274 1.00 90.94 211 THR A CA 1
ATOM 1735 C C . THR A 1 211 ? -6.704 16.255 7.508 1.00 90.94 211 THR A C 1
ATOM 1737 O O . THR A 1 211 ? -5.939 16.130 6.553 1.00 90.94 211 THR A O 1
ATOM 1740 N N . VAL A 1 212 ? -6.258 16.334 8.765 1.00 93.12 212 VAL A N 1
ATOM 1741 C CA . VAL A 1 212 ? -4.830 16.352 9.120 1.00 93.12 212 VAL A CA 1
ATOM 1742 C C . VAL A 1 212 ? -4.166 15.042 8.707 1.00 93.12 212 VAL A C 1
ATOM 1744 O O . VAL A 1 212 ? -3.112 15.050 8.071 1.00 93.12 212 VAL A O 1
ATOM 1747 N N . GLN A 1 213 ? -4.812 13.908 8.980 1.00 91.88 213 GLN A N 1
ATOM 1748 C CA . GLN A 1 213 ? -4.277 12.602 8.604 1.00 91.88 213 GLN A CA 1
ATOM 1749 C C . GLN A 1 213 ? -4.145 12.418 7.087 1.00 91.88 213 GLN A C 1
ATOM 1751 O O . GLN A 1 213 ? -3.204 11.770 6.613 1.00 91.88 213 GLN A O 1
ATOM 1756 N N . THR A 1 214 ? -5.092 12.974 6.326 1.00 90.25 214 THR A N 1
ATOM 1757 C CA . THR A 1 214 ? -5.078 12.963 4.859 1.00 90.25 214 THR A CA 1
ATOM 1758 C C . THR A 1 214 ? -3.957 13.847 4.325 1.00 90.25 214 THR A C 1
ATOM 1760 O O . THR A 1 214 ? -3.239 13.439 3.417 1.00 90.25 214 THR A O 1
ATOM 1763 N N . VAL A 1 215 ? -3.739 15.021 4.924 1.00 93.81 215 VAL A N 1
ATOM 1764 C CA . VAL A 1 215 ? -2.626 15.911 4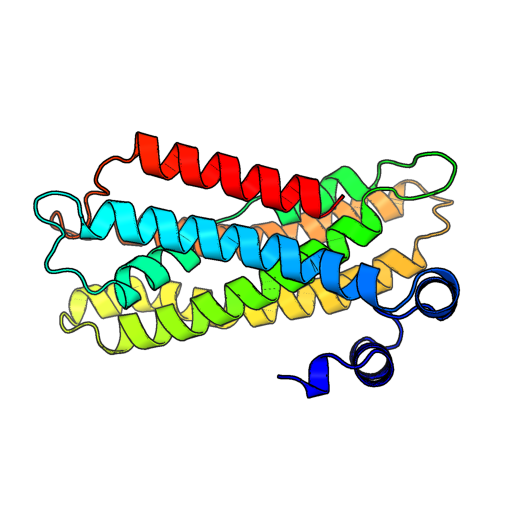.565 1.00 93.81 215 VAL A CA 1
ATOM 1765 C C . VAL A 1 215 ? -1.282 15.222 4.794 1.00 93.81 215 VAL A C 1
ATOM 1767 O O . VAL A 1 215 ? -0.458 15.181 3.881 1.00 93.81 215 VAL A O 1
ATOM 1770 N N . VAL A 1 216 ? -1.074 14.614 5.968 1.00 93.88 216 VAL A N 1
ATOM 1771 C CA . VAL A 1 216 ? 0.138 13.827 6.256 1.00 93.88 216 VAL A CA 1
ATOM 1772 C C . VAL A 1 216 ? 0.300 12.718 5.221 1.00 93.88 216 VAL A C 1
ATOM 1774 O O . VAL A 1 216 ? 1.375 12.547 4.656 1.00 93.88 216 VAL A O 1
ATOM 1777 N N . TRP A 1 217 ? -0.769 11.989 4.912 1.00 89.56 217 TRP A N 1
ATOM 1778 C CA . TRP A 1 217 ? -0.710 10.928 3.915 1.00 89.56 217 TRP A CA 1
ATOM 1779 C C . TRP A 1 217 ? -0.245 11.433 2.544 1.00 89.56 217 TRP A C 1
ATOM 1781 O O . TRP A 1 217 ? 0.724 10.903 2.001 1.00 89.56 217 TRP A O 1
ATOM 1791 N N . VAL A 1 218 ? -0.885 12.476 2.014 1.00 90.75 218 VAL A N 1
ATOM 1792 C CA . VAL A 1 218 ? -0.544 13.037 0.702 1.00 90.75 218 VAL A CA 1
ATOM 1793 C C . VAL A 1 218 ? 0.901 13.532 0.685 1.00 90.75 218 VAL A C 1
ATOM 1795 O O . VAL A 1 218 ? 1.645 13.182 -0.229 1.00 90.75 218 VAL A O 1
ATOM 1798 N N . ILE A 1 219 ? 1.329 14.279 1.707 1.00 93.75 219 ILE A N 1
ATOM 1799 C CA . ILE A 1 219 ? 2.696 14.811 1.791 1.00 93.75 219 ILE A CA 1
ATOM 1800 C C . ILE A 1 219 ? 3.720 13.676 1.771 1.00 93.75 219 ILE A C 1
ATOM 1802 O O . ILE A 1 219 ? 4.648 13.697 0.965 1.00 93.75 219 ILE A O 1
ATOM 1806 N N . PHE A 1 220 ? 3.553 12.664 2.623 1.00 93.12 220 PHE A N 1
ATOM 1807 C CA . PHE A 1 220 ? 4.526 11.580 2.730 1.00 93.12 220 PHE A CA 1
ATOM 1808 C C . PHE A 1 220 ? 4.524 10.668 1.497 1.00 93.12 220 PHE A C 1
ATOM 1810 O O . PHE A 1 220 ? 5.597 10.259 1.053 1.00 93.12 220 PHE A O 1
ATOM 1817 N N . SER A 1 221 ? 3.370 10.426 0.869 1.00 89.31 221 SER A N 1
ATOM 1818 C CA . SER A 1 221 ? 3.314 9.695 -0.401 1.00 89.31 221 SER A CA 1
ATOM 1819 C C . SER A 1 221 ? 3.948 10.475 -1.558 1.00 89.31 221 SER A C 1
ATOM 1821 O O . SER A 1 221 ? 4.644 9.876 -2.378 1.00 89.31 221 SER A O 1
ATOM 1823 N N . VAL A 1 222 ? 3.789 11.803 -1.608 1.00 88.44 222 VAL A N 1
ATOM 1824 C CA . VAL A 1 222 ? 4.457 12.660 -2.605 1.00 88.44 222 VAL A CA 1
ATOM 1825 C C . VAL A 1 222 ? 5.969 12.693 -2.375 1.00 88.44 222 VAL A C 1
ATOM 1827 O O . VAL A 1 222 ? 6.724 12.489 -3.320 1.00 88.44 222 VAL A O 1
ATOM 1830 N N . LEU A 1 223 ? 6.435 12.868 -1.135 1.00 88.69 223 LEU A N 1
ATOM 1831 C CA . LEU A 1 223 ? 7.865 12.828 -0.801 1.00 88.69 223 LEU A CA 1
ATOM 1832 C C . LEU A 1 223 ? 8.492 11.464 -1.127 1.00 88.69 223 LEU A C 1
ATOM 1834 O O . LEU A 1 223 ? 9.596 11.392 -1.668 1.00 88.69 223 LEU A O 1
ATOM 1838 N N . SER A 1 224 ? 7.777 10.375 -0.841 1.00 86.44 224 SER A N 1
ATOM 1839 C CA . SER A 1 224 ? 8.204 9.020 -1.197 1.00 86.44 224 SER A CA 1
ATOM 1840 C C . SER A 1 224 ? 8.295 8.842 -2.717 1.00 86.44 224 SER A C 1
ATOM 1842 O O . SER A 1 224 ? 9.277 8.293 -3.214 1.00 86.44 224 SER A O 1
ATOM 1844 N N . ALA A 1 225 ? 7.324 9.363 -3.474 1.00 83.62 225 ALA A N 1
ATOM 1845 C CA . ALA A 1 225 ? 7.354 9.326 -4.934 1.00 83.62 225 ALA A CA 1
ATOM 1846 C C . ALA A 1 225 ? 8.512 10.159 -5.510 1.00 83.62 225 ALA A C 1
ATOM 1848 O O . ALA A 1 225 ? 9.270 9.644 -6.323 1.00 83.62 225 ALA A O 1
ATOM 1849 N N . ILE A 1 226 ? 8.703 11.402 -5.050 1.00 82.88 226 ILE A N 1
ATOM 1850 C CA . ILE A 1 226 ? 9.787 12.287 -5.511 1.00 82.88 226 ILE A CA 1
ATOM 1851 C C . ILE A 1 226 ? 11.157 11.680 -5.215 1.00 82.88 226 ILE A C 1
ATOM 1853 O O . ILE A 1 226 ? 12.038 11.725 -6.058 1.00 82.88 226 ILE A O 1
ATOM 1857 N N . SER A 1 227 ? 11.338 11.082 -4.039 1.00 79.44 227 SER A N 1
ATOM 1858 C CA . SER A 1 227 ? 12.609 10.440 -3.681 1.00 79.44 227 SER A CA 1
ATOM 1859 C C . SER A 1 227 ? 12.887 9.126 -4.413 1.00 79.44 227 SER A C 1
ATOM 1861 O O . SER A 1 227 ? 13.994 8.601 -4.318 1.00 79.44 227 SER A O 1
ATOM 1863 N N . SER A 1 228 ? 11.887 8.591 -5.116 1.00 75.50 228 SER A N 1
ATOM 1864 C CA . SER A 1 228 ? 12.048 7.429 -5.989 1.00 75.50 228 SER A CA 1
ATOM 1865 C C . SER A 1 228 ? 12.467 7.822 -7.413 1.00 75.50 228 SER A C 1
ATOM 1867 O O . SER A 1 228 ? 12.848 6.933 -8.171 1.00 75.50 228 SER A O 1
ATOM 1869 N N . LEU A 1 229 ? 12.376 9.108 -7.787 1.00 71.44 229 LEU A N 1
ATOM 1870 C CA . LEU A 1 229 ? 12.852 9.660 -9.066 1.00 71.44 229 LEU A CA 1
ATOM 1871 C C . LEU A 1 229 ? 14.380 9.779 -9.077 1.00 71.44 229 LEU A C 1
ATOM 1873 O O . LEU A 1 229 ? 14.969 9.392 -10.107 1.00 71.44 229 LEU A O 1
#

Sequence (229 aa):
MIILCSPPVLRRITCGLMGTTNMAKKEGGWKIWVGWMFPLFVELLGNIINTAIIINSEGYEHLAFRIVFTLYSSRPRIKLWLFSLLRFWKYDGEYVFADSYIGTAIAEVVLHVVMASFVGITWQRFPNEPIREWMKPLTTYIQVVPAILFLEVALVVPIWRRSRHPSWFSTSFWDVIIGSLFFATVYAALWAYWAHFLELPGSLWCPPELTVQTVVWVIFSVLSAISSL

Nearest PDB structures (foldseek):
  7uuw-assembly1_G  TM=5.038E-01  e=2.563E+00  Caenorhabditis elegans

Radius of gyration: 19.27 Å; Cα contacts (8 Å, |Δi|>4): 210; chains: 1; bounding box: 52×30×58 Å

Solvent-accessible surface area (backbone atoms only — not comparable to full-atom values): 12428 Å² total; per-residue (Å²): 118,74,69,69,68,39,61,72,47,31,18,61,78,48,74,46,72,50,58,51,72,67,57,52,71,73,66,43,66,58,59,68,49,46,32,20,52,50,27,36,49,38,45,53,49,36,27,50,52,44,27,52,56,38,41,73,32,93,94,33,60,87,53,57,63,69,59,48,31,34,58,50,48,47,57,75,70,68,61,55,60,51,32,60,65,51,32,79,48,66,55,95,94,36,50,70,33,51,63,25,33,53,21,41,46,52,29,48,36,53,44,34,46,53,21,22,58,42,50,48,56,52,54,72,65,46,84,54,57,73,63,39,59,70,45,40,66,46,51,54,48,43,51,46,38,30,58,52,52,45,51,47,54,64,56,49,51,57,59,57,62,68,51,76,71,71,91,50,79,67,61,62,54,52,51,46,52,54,53,48,55,54,47,49,53,56,47,47,47,31,50,52,40,50,52,51,64,68,64,48,86,66,86,85,71,72,76,65,62,54,69,59,45,48,50,45,46,52,52,24,52,50,53,21,53,59,57,21,104

pLDDT: mean 76.82, std 15.59, range [31.28, 95.19]

Mean predicted aligned error: 9.07 Å

Foldseek 3Di:
DVQCLDLVNVCVVLVNLRHDVVCCVPPNCVCVCLLAVVLLVLLLVLLLVLLVVQCPDPPRVPDDSLLSSLLSLLAQFCLLLVLLVQQVDDDPLDRPSLQLNLSNLVSNLVSLCSNLVSLVVNLVPDPDVVLSVVLVVLNVLSNCLSVLSVVLSSVLSVVVVVVSPPPDPVVSVVSSVVSNVSVCSSNVSSVVSVVSVVVDPDPPDDRPPVVVSVVSNVVSSVVSSVSND

Organism: NCBI:txid1325733

Secondary structure (DSSP, 8-state):
-GGGGSHHHHHHHTTTSS--HHHHHHS-THHHHHHHHHHHHHHHHHHHHHHHHHHTSTT-TTS-HHHHHHHHHT---THHHHHHHHTT-EETTEETTHHHHHHHHHHHHHHHHHHHHHHHHHHHT-S-HHHHHHHHHHHHHHHHHHHHHHHHHHHHHHHHHHTTS---HHHHHHHHHHHHHHHHHHHHHHHHHHHHHHHSSSSS---TTHHHHHHHHHHHHHHHHHHT-